Protein AF-A0A919U5U4-F1 (afdb_monomer_lite)

Sequence (297 aa):
MERVLGPGEVERGLAELRPRDTGFWTVDVAEPGAAWAVVQELPLERLVLAGVAAGPGLLDLVRAALGYDPGAQEFLTYLRGGFPPAGDVPPVPERLIDAGRGLALGAPGEPVAHGLFPSTVTKLSRLALARQRLYPPDTVLEAARRAYRGPYDAHEALACALVHPDVDTDALVWQHTRRGRGWRSRRKTNRVLAWARRHGYLAEPLVCGCRHERLEAPGARWEAARLAANWTRILPLLDEVAVDPARWLAVYRCSRCERLWARDTVSSGHADLTYGYPIATDDPAGWLAAARPNNLR

Radius of gyration: 22.65 Å; chains: 1; bounding box: 56×36×60 Å

Secondary structure (DSSP, 8-state):
-EEEEPGGGHHHHHHT--TTGGGT-EEEES-HHHHHHHHHHS-HHHHHHHHHHB-HHHHHHHHHHTTT-HHHHHHHHHHTS-SS-SS--PPPPGGGHHHHHHHH-SSTT--BTTBSS--HHHHHHHHHHHHTT-S-HHHHHHHHHHTTTSSS--HHHHHHHHH-TT---HHHHHHHHHH-SHHHHHHHHHHHHHHHHHTTSSPPPSS-TT-GGG----SSHHHHHHHHHHHHHHGGGEEEEEEETTTTEEEEEETTT--EEEEEEEE-SS-EEEEEEEE--S-HHHHHHH-------

Foldseek 3Di:
DEAEAELVCLLVVLVPQALQCLVPYQYEYPDLVSNLVSLLPDDLLSLLSNCLSYDPSSVVSSCVSVVVDPLSVVQSVQLNAAPVGPADQGARPPVCLVSLVVLLQDAQQDAHPVDRDRHSSNLSSNQNCLLVCVDPLVSLQVSLVCQQVDPHRRLSSLLSLLNRPPHDCPVSLVVCCPPQDDDVRLLSNLVSVLRSVVHVSDDADPDDPLPQVPWADDLAPVSLQVQLVCCSVNVSQWAWDADDVVQRKTWTARSHPRFIKIWAWDDPVVDIRIGIHTDDDPDRPVCRVPDHHDPHD

Organism: NCBI:txid685454

pLDDT: mean 91.64, std 7.72, range [57.72, 98.69]

Structure (mmCIF, N/CA/C/O backbone):
data_AF-A0A919U5U4-F1
#
_entry.id   AF-A0A919U5U4-F1
#
loop_
_atom_site.group_PDB
_atom_site.id
_atom_site.type_symbol
_atom_site.label_atom_id
_atom_site.label_alt_id
_atom_site.label_comp_id
_atom_site.label_asym_id
_atom_site.label_entity_id
_atom_site.label_seq_id
_atom_site.pdbx_PDB_ins_code
_atom_site.Cartn_x
_atom_site.Cartn_y
_atom_site.Cartn_z
_atom_site.occupancy
_atom_site.B_iso_or_equiv
_atom_site.auth_seq_id
_atom_site.auth_comp_id
_atom_site.auth_asym_id
_atom_site.auth_atom_id
_atom_site.pdbx_PDB_model_num
ATOM 1 N N . MET A 1 1 ? 5.095 11.449 13.718 1.00 92.19 1 MET A N 1
ATOM 2 C CA . MET A 1 1 ? 5.049 12.191 14.994 1.00 92.19 1 MET A CA 1
ATOM 3 C C . MET A 1 1 ? 4.433 11.278 16.027 1.00 92.19 1 MET A C 1
ATOM 5 O O . MET A 1 1 ? 3.486 10.579 15.695 1.00 92.19 1 MET A O 1
ATOM 9 N N . GLU A 1 2 ? 4.983 11.239 17.230 1.00 94.56 2 GLU A N 1
ATOM 10 C CA . GLU A 1 2 ? 4.441 10.411 18.305 1.00 94.56 2 GLU A CA 1
ATOM 11 C C . GLU A 1 2 ? 3.449 11.224 19.140 1.00 94.56 2 GLU A C 1
ATOM 13 O O . GLU A 1 2 ? 3.688 12.401 19.420 1.00 94.56 2 GLU A O 1
ATOM 18 N N . ARG A 1 3 ? 2.317 10.615 19.490 1.00 96.44 3 ARG A N 1
ATOM 19 C CA . ARG A 1 3 ? 1.294 11.187 20.365 1.00 96.44 3 ARG A CA 1
ATOM 20 C C . ARG A 1 3 ? 0.961 10.163 21.440 1.00 96.44 3 ARG A C 1
ATOM 22 O O . ARG A 1 3 ? 0.413 9.114 21.124 1.00 96.44 3 ARG A O 1
ATOM 29 N N . VAL A 1 4 ? 1.246 10.489 22.694 1.00 97.31 4 VAL A N 1
ATOM 30 C CA . VAL A 1 4 ? 0.877 9.656 23.843 1.00 97.31 4 VAL A CA 1
ATOM 31 C C . VAL A 1 4 ? -0.390 10.236 24.466 1.00 97.31 4 VAL A C 1
ATOM 33 O O . VAL A 1 4 ? -0.404 11.410 24.828 1.00 97.31 4 VAL A O 1
ATOM 36 N N . LEU A 1 5 ? -1.463 9.448 24.533 1.00 97.19 5 LEU A N 1
ATOM 37 C CA . LEU A 1 5 ? -2.749 9.850 25.108 1.00 97.19 5 LEU A CA 1
ATOM 38 C C . LEU A 1 5 ? -2.763 9.585 26.617 1.00 97.19 5 LEU A C 1
ATOM 40 O O . LEU A 1 5 ? -2.464 8.469 27.056 1.00 97.19 5 LEU A O 1
ATOM 44 N N . GLY A 1 6 ? -3.142 10.593 27.404 1.00 96.25 6 GLY A N 1
ATOM 45 C CA . GLY A 1 6 ? -3.432 10.412 28.828 1.00 96.25 6 GLY A CA 1
ATOM 46 C C . GLY A 1 6 ? -4.788 9.722 29.069 1.00 96.25 6 GLY A C 1
ATOM 47 O O . GLY A 1 6 ? -5.615 9.681 28.155 1.00 96.25 6 GLY A O 1
ATOM 48 N N . PRO A 1 7 ? -5.075 9.232 30.293 1.00 92.19 7 PRO A N 1
ATOM 49 C CA . PRO A 1 7 ? -6.309 8.496 30.610 1.00 92.19 7 PRO A CA 1
ATOM 50 C C . PRO A 1 7 ? -7.608 9.205 30.193 1.00 92.19 7 PRO A C 1
ATOM 52 O O . PRO A 1 7 ? -8.491 8.586 29.608 1.00 92.19 7 PRO A O 1
ATOM 55 N N . GLY A 1 8 ? -7.704 10.521 30.412 1.00 91.81 8 GLY A N 1
ATOM 56 C CA . GLY A 1 8 ? -8.874 11.327 30.029 1.00 91.81 8 GLY A CA 1
ATOM 57 C C . GLY A 1 8 ? -8.958 11.687 28.539 1.00 91.81 8 GLY A C 1
ATOM 58 O O . GLY A 1 8 ? -9.894 12.363 28.119 1.00 91.81 8 GLY A O 1
ATOM 59 N N . GLU A 1 9 ? -7.975 11.285 27.733 1.00 96.75 9 GLU A N 1
ATOM 60 C CA . GLU A 1 9 ? -7.894 11.613 26.307 1.00 96.75 9 GLU A CA 1
ATOM 61 C C . GLU A 1 9 ? -8.090 10.403 25.397 1.00 96.75 9 GLU A C 1
ATOM 63 O O . GLU A 1 9 ? -8.309 10.601 24.202 1.00 96.75 9 GLU A O 1
ATOM 68 N N . VAL A 1 10 ? -8.009 9.177 25.932 1.00 96.31 10 VAL A N 1
ATOM 69 C CA . VAL A 1 10 ? -8.040 7.936 25.142 1.00 96.31 10 VAL A CA 1
ATOM 70 C C . VAL A 1 10 ? -9.313 7.853 24.304 1.00 96.31 10 VAL A C 1
ATOM 72 O O . VAL A 1 10 ? -9.230 7.723 23.086 1.00 96.31 10 VAL A O 1
ATOM 75 N N . GLU A 1 11 ? -10.484 7.998 24.924 1.00 95.88 11 GLU A N 1
ATOM 76 C CA . GLU A 1 11 ? -11.780 7.883 24.242 1.00 95.88 11 GLU A CA 1
ATOM 77 C C . GLU A 1 11 ? -11.906 8.864 23.075 1.00 95.88 11 GLU A C 1
ATOM 79 O O . GLU A 1 11 ? -12.054 8.458 21.921 1.00 95.88 11 GLU A O 1
ATOM 84 N N . ARG A 1 12 ? -11.750 10.162 23.355 1.00 96.62 12 ARG A N 1
ATOM 85 C CA . ARG A 1 12 ? -11.815 11.207 22.329 1.00 96.62 12 ARG A CA 1
ATOM 86 C C . ARG A 1 12 ? -10.730 11.020 21.265 1.00 96.62 12 ARG A C 1
ATOM 88 O O . ARG A 1 12 ? -11.009 11.130 20.075 1.00 96.62 12 ARG A O 1
ATOM 95 N N . GLY A 1 13 ? -9.499 10.727 21.678 1.00 96.38 13 GLY A N 1
ATOM 96 C CA . GLY A 1 13 ? -8.354 10.579 20.783 1.00 96.38 13 GLY A CA 1
ATOM 97 C C . GLY A 1 13 ? -8.513 9.428 19.791 1.00 96.38 13 GLY A C 1
ATOM 98 O O . GLY A 1 13 ? -8.180 9.592 18.617 1.00 96.38 13 GLY A O 1
ATOM 99 N N . LEU A 1 14 ? -9.055 8.290 20.236 1.00 96.19 14 LEU A N 1
ATOM 100 C CA . LEU A 1 14 ? -9.320 7.135 19.377 1.00 96.19 14 LEU A CA 1
ATOM 101 C C . LEU A 1 14 ? -10.581 7.331 18.519 1.00 96.19 14 LEU A C 1
ATOM 103 O O . LEU A 1 14 ? -10.579 6.956 17.344 1.00 96.19 14 LEU A O 1
ATOM 107 N N . ALA A 1 15 ? -11.629 7.971 19.049 1.00 94.88 15 ALA A N 1
ATOM 108 C CA . ALA A 1 15 ? -12.855 8.262 18.302 1.00 94.88 15 ALA A CA 1
ATOM 109 C C . ALA A 1 15 ? -12.627 9.248 17.138 1.00 94.88 15 ALA A C 1
ATOM 111 O O . ALA A 1 15 ? -13.203 9.093 16.057 1.00 94.88 15 ALA A O 1
ATOM 112 N N . GLU A 1 16 ? -11.761 10.245 17.333 1.00 95.00 16 GLU A N 1
ATOM 113 C CA . GLU A 1 16 ? -11.448 11.275 16.334 1.00 95.00 16 GLU A CA 1
ATOM 114 C C . GLU A 1 16 ? -10.419 10.834 15.282 1.00 95.00 16 GLU A C 1
ATOM 116 O O . GLU A 1 16 ? -10.214 11.542 14.289 1.00 95.00 16 GLU A O 1
ATOM 121 N N . LEU A 1 17 ? -9.771 9.680 15.471 1.00 95.19 17 LEU A N 1
ATOM 122 C CA . LEU A 1 17 ? -8.747 9.179 14.560 1.00 95.19 17 LEU A CA 1
ATOM 123 C C . LEU A 1 17 ? -9.334 8.970 13.159 1.00 95.19 17 LEU A C 1
ATOM 125 O O . LEU A 1 17 ? -10.390 8.362 13.002 1.00 95.19 17 LEU A O 1
ATOM 129 N N . ARG A 1 18 ? -8.664 9.449 12.109 1.00 94.75 18 ARG A N 1
ATOM 130 C CA . ARG A 1 18 ? -9.095 9.252 10.712 1.00 94.75 18 ARG A CA 1
ATOM 131 C C . ARG A 1 18 ? -8.079 8.427 9.929 1.00 94.75 18 ARG A C 1
ATOM 133 O O . ARG A 1 18 ? -6.889 8.484 10.229 1.00 94.75 18 ARG A O 1
ATOM 140 N N . PRO A 1 19 ? -8.491 7.769 8.828 1.0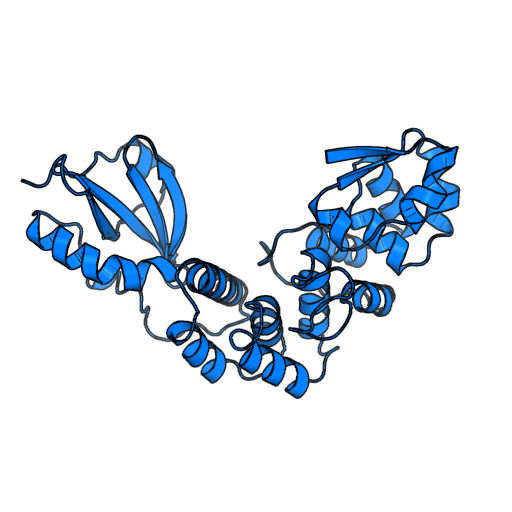0 94.88 19 PRO A N 1
ATOM 141 C CA . PRO A 1 19 ? -7.576 7.054 7.935 1.00 94.88 19 PRO A CA 1
ATOM 142 C C . PRO A 1 19 ? -6.371 7.866 7.452 1.00 94.88 19 PRO A C 1
ATOM 144 O O . PRO A 1 19 ? -5.325 7.297 7.163 1.00 94.88 19 PRO A O 1
ATOM 147 N N . ARG A 1 20 ? -6.486 9.194 7.335 1.00 92.94 20 ARG A N 1
ATOM 148 C CA . ARG A 1 20 ? -5.352 10.052 6.957 1.00 92.94 20 ARG A CA 1
ATOM 149 C C . ARG A 1 20 ? -4.312 10.198 8.061 1.00 92.94 20 ARG A C 1
ATOM 151 O O . ARG A 1 20 ? -3.146 10.399 7.751 1.00 92.94 20 ARG A O 1
ATOM 158 N N . ASP A 1 21 ? -4.730 10.107 9.319 1.00 92.69 21 ASP A N 1
ATOM 159 C CA . ASP A 1 21 ? -3.888 10.402 10.474 1.00 92.69 21 ASP A CA 1
ATOM 160 C C . ASP A 1 21 ? -2.833 9.296 10.679 1.00 92.69 21 ASP A C 1
ATOM 162 O O . ASP A 1 21 ? -1.724 9.587 11.120 1.00 92.69 21 ASP A O 1
ATOM 166 N N . THR A 1 22 ? -3.108 8.065 10.228 1.00 91.19 22 THR A N 1
ATOM 167 C CA . THR A 1 22 ? -2.182 6.917 10.314 1.00 91.19 22 THR A CA 1
ATOM 168 C C . THR A 1 22 ? -0.896 7.080 9.500 1.00 91.19 22 THR A C 1
ATOM 170 O O . THR A 1 22 ? 0.084 6.387 9.745 1.00 91.19 22 THR A O 1
ATOM 173 N N . GLY A 1 23 ? -0.875 7.995 8.525 1.00 88.31 23 GLY A N 1
ATOM 174 C CA . GLY A 1 23 ? 0.330 8.316 7.756 1.00 88.31 23 GLY A CA 1
ATOM 175 C C . GLY A 1 23 ? 1.253 9.335 8.432 1.00 88.31 23 GLY A C 1
ATOM 176 O O . GLY A 1 23 ? 2.362 9.554 7.949 1.00 88.31 23 GLY A O 1
ATOM 177 N N . PHE A 1 24 ? 0.800 9.979 9.511 1.00 90.00 24 PHE A N 1
ATOM 178 C CA . PHE A 1 24 ? 1.509 11.089 10.161 1.00 90.00 24 PHE A CA 1
ATOM 179 C C . PHE A 1 24 ? 1.781 10.833 11.642 1.00 90.00 24 PHE A C 1
ATOM 181 O O . PHE A 1 24 ? 2.795 11.306 12.171 1.00 90.00 24 PHE A O 1
ATOM 188 N N . TRP A 1 25 ? 0.893 10.092 12.302 1.00 93.00 25 TRP A N 1
ATOM 189 C CA . TRP A 1 25 ? 0.896 9.898 13.742 1.00 93.00 25 TRP A CA 1
ATOM 190 C C . TRP A 1 25 ? 1.089 8.434 14.109 1.00 93.00 25 TRP A C 1
ATOM 192 O O . TRP A 1 25 ? 0.405 7.560 13.581 1.00 93.00 25 TRP A O 1
ATOM 202 N N . THR A 1 26 ? 1.978 8.213 15.070 1.00 96.88 26 THR A N 1
ATOM 203 C CA . THR A 1 26 ? 1.981 7.015 15.905 1.00 96.88 26 THR A CA 1
ATOM 204 C C . THR A 1 26 ? 1.315 7.398 17.220 1.00 96.88 26 THR A C 1
ATOM 206 O O . THR A 1 26 ? 1.732 8.373 17.846 1.00 96.88 26 THR A O 1
ATOM 209 N N . VAL A 1 27 ? 0.264 6.684 17.610 1.00 97.62 27 VAL A N 1
ATOM 210 C CA . VAL A 1 27 ? -0.525 6.957 18.816 1.00 97.62 27 VAL A CA 1
ATOM 211 C C . VAL A 1 27 ? -0.261 5.871 19.842 1.00 97.62 27 VAL A C 1
ATOM 213 O O . VAL A 1 27 ? -0.480 4.701 19.550 1.00 97.62 27 VAL A O 1
ATOM 216 N N . ASP A 1 28 ? 0.171 6.243 21.038 1.00 98.06 28 ASP A N 1
ATOM 217 C CA . ASP A 1 28 ? 0.289 5.319 22.167 1.00 98.06 28 ASP A CA 1
ATOM 218 C C . ASP A 1 28 ? -0.502 5.829 23.380 1.00 98.06 28 ASP A C 1
ATOM 220 O O . ASP A 1 28 ? -1.079 6.919 23.344 1.00 98.06 28 ASP A O 1
ATOM 224 N N . VAL A 1 29 ? -0.564 5.037 24.446 1.00 97.75 29 VAL A N 1
ATOM 225 C CA . VAL A 1 29 ? -1.288 5.354 25.683 1.00 97.75 29 VAL A CA 1
ATOM 226 C C . VAL A 1 29 ? -0.331 5.375 26.868 1.00 97.75 29 VAL A C 1
ATOM 228 O O . VAL A 1 29 ? 0.518 4.498 27.006 1.00 97.75 29 VAL A O 1
ATOM 231 N N . ALA A 1 30 ? -0.471 6.373 27.741 1.00 96.81 30 ALA A N 1
ATOM 232 C CA . ALA A 1 30 ? 0.370 6.485 28.934 1.00 96.81 30 ALA A CA 1
ATOM 233 C C . ALA A 1 30 ? 0.074 5.373 29.958 1.00 96.81 30 ALA A C 1
ATOM 235 O O . ALA A 1 30 ? 0.978 4.891 30.636 1.00 96.81 30 ALA A O 1
ATOM 236 N N . GLU A 1 31 ? -1.193 4.955 30.052 1.00 96.12 31 GLU A N 1
ATOM 237 C CA . GLU A 1 31 ? -1.676 3.982 31.035 1.00 96.12 31 GLU A CA 1
ATOM 238 C C . GLU A 1 31 ? -2.521 2.894 30.349 1.00 96.12 31 GLU A C 1
ATOM 240 O O . GLU A 1 31 ? -3.733 3.064 30.172 1.00 96.12 31 GLU A O 1
ATOM 245 N N . PRO A 1 32 ? -1.914 1.754 29.965 1.00 95.81 32 PRO A N 1
ATOM 246 C CA . PRO A 1 32 ? -2.618 0.703 29.234 1.00 95.81 32 PRO A CA 1
ATOM 247 C C . PRO A 1 32 ? -3.847 0.146 29.967 1.00 95.81 32 PRO A C 1
ATOM 249 O O . PRO A 1 32 ? -4.866 -0.131 29.340 1.00 95.81 32 PRO A O 1
ATOM 252 N N . GLY A 1 33 ? -3.781 0.040 31.300 1.00 94.25 33 GLY A N 1
ATOM 253 C CA . GLY A 1 33 ? -4.895 -0.450 32.117 1.00 94.25 33 GLY A CA 1
ATOM 254 C C . GLY A 1 33 ? -6.137 0.445 32.048 1.00 94.25 33 GLY A C 1
ATOM 255 O O . GLY A 1 33 ? -7.246 -0.065 31.926 1.00 94.25 33 GLY A O 1
ATOM 256 N N . ALA A 1 34 ? -5.957 1.770 32.057 1.00 92.31 34 ALA A N 1
ATOM 257 C CA . ALA A 1 34 ? -7.061 2.720 31.915 1.00 92.31 34 ALA A CA 1
ATOM 258 C C . ALA A 1 34 ? -7.618 2.737 30.481 1.00 92.31 34 ALA A C 1
ATOM 260 O O . ALA A 1 34 ? -8.824 2.855 30.275 1.00 92.31 34 ALA A O 1
ATOM 261 N N . ALA A 1 35 ? -6.745 2.578 29.482 1.00 96.88 35 ALA A N 1
ATOM 262 C CA . ALA A 1 35 ? -7.135 2.553 28.076 1.00 96.88 35 ALA A CA 1
ATOM 263 C C . ALA A 1 35 ? -7.912 1.286 27.678 1.00 96.88 35 ALA A C 1
ATOM 265 O O . ALA A 1 35 ? -8.721 1.342 26.752 1.00 96.88 35 ALA A O 1
ATOM 266 N N . TRP A 1 36 ? -7.690 0.158 28.363 1.00 97.75 36 TRP A N 1
ATOM 267 C CA . TRP A 1 36 ? -8.298 -1.131 28.023 1.00 97.75 36 TRP A CA 1
ATOM 268 C C . TRP A 1 36 ? -9.826 -1.072 27.930 1.00 97.75 36 TRP A C 1
ATOM 270 O O . TRP A 1 36 ? -10.382 -1.500 26.921 1.00 97.75 36 TRP A O 1
ATOM 280 N N . ALA A 1 37 ? -10.495 -0.472 28.921 1.00 95.81 37 ALA A N 1
ATOM 281 C CA . ALA A 1 37 ? -11.955 -0.357 28.934 1.00 95.81 37 ALA A CA 1
ATOM 282 C C . ALA A 1 37 ? -12.490 0.394 27.702 1.00 95.81 37 ALA A C 1
ATOM 284 O O . ALA A 1 37 ? -13.470 -0.021 27.098 1.00 95.81 37 ALA A O 1
ATOM 285 N N . VAL A 1 38 ? -11.804 1.461 27.280 1.00 97.00 38 VAL A N 1
ATOM 286 C CA . VAL A 1 38 ? -12.170 2.212 26.072 1.00 97.00 38 VAL A CA 1
ATOM 287 C C . VAL A 1 38 ? -11.959 1.362 24.822 1.00 97.00 38 VAL A C 1
ATOM 289 O O . VAL A 1 38 ? -12.825 1.319 23.956 1.00 97.00 38 VAL A O 1
ATOM 292 N N . VAL A 1 39 ? -10.815 0.678 24.722 1.00 97.56 39 VAL A N 1
ATOM 293 C CA . VAL A 1 39 ? -10.462 -0.144 23.554 1.00 97.56 39 VAL A CA 1
ATOM 294 C C . VAL A 1 39 ? -11.463 -1.283 23.341 1.00 97.56 39 VAL A C 1
ATOM 296 O O . VAL A 1 39 ? -11.796 -1.570 22.193 1.00 97.56 39 VAL A O 1
ATOM 299 N N . GLN A 1 40 ? -11.968 -1.903 24.413 1.00 97.12 40 GLN A N 1
ATOM 300 C CA . GLN A 1 40 ? -12.960 -2.982 24.325 1.00 97.12 40 GLN A CA 1
ATOM 301 C C . GLN A 1 40 ? -14.308 -2.528 23.750 1.00 97.12 40 GLN A C 1
ATOM 303 O O . GLN A 1 40 ? -14.966 -3.307 23.066 1.00 97.12 40 GLN A O 1
ATOM 308 N N . GLU A 1 41 ? -14.689 -1.276 23.992 1.00 96.56 41 GLU A N 1
ATOM 309 C CA . GLU A 1 41 ? -15.972 -0.711 23.557 1.00 96.56 41 GLU A CA 1
ATOM 310 C C . GLU A 1 41 ? -15.891 -0.032 22.178 1.00 96.56 41 GLU A C 1
ATOM 312 O O . GLU A 1 41 ? -16.897 0.444 21.642 1.00 96.56 41 GLU A O 1
ATOM 317 N N . LEU A 1 42 ? -14.702 0.037 21.566 1.00 96.94 42 LEU A N 1
ATOM 318 C CA . LEU A 1 42 ? -14.555 0.655 20.254 1.00 96.94 42 LEU A CA 1
ATOM 319 C C . LEU A 1 42 ? -15.291 -0.149 19.172 1.00 96.94 42 LEU A C 1
ATOM 321 O O . LEU A 1 42 ? -15.098 -1.362 19.054 1.00 96.94 42 LEU A O 1
ATOM 325 N N . PRO A 1 43 ? -16.024 0.529 18.267 1.00 97.00 43 PRO A N 1
ATOM 326 C CA . PRO A 1 43 ? -16.490 -0.099 17.041 1.00 97.00 43 PRO A CA 1
ATOM 327 C C . PRO A 1 43 ? -15.318 -0.717 16.278 1.00 97.00 43 PRO A C 1
ATOM 329 O O . PRO A 1 43 ? -14.237 -0.130 16.199 1.00 97.00 43 PRO A O 1
ATOM 332 N N . LEU A 1 44 ? -15.542 -1.869 15.652 1.00 96.88 44 LEU A N 1
ATOM 333 C CA . LEU A 1 44 ? -14.477 -2.668 15.043 1.00 96.88 44 LEU A CA 1
ATOM 334 C C . LEU A 1 44 ? -13.644 -1.900 14.002 1.00 96.88 44 LEU A C 1
ATOM 336 O O . LEU A 1 44 ? -12.428 -2.050 13.949 1.00 96.88 44 LEU A O 1
ATOM 340 N N . GLU A 1 45 ? -14.271 -1.017 13.221 1.00 96.88 45 GLU A N 1
ATOM 341 C CA . GLU A 1 45 ? -13.568 -0.106 12.305 1.00 96.88 45 GLU A CA 1
ATOM 342 C C . GLU A 1 45 ? -12.571 0.804 13.039 1.00 96.88 45 GLU A C 1
ATOM 344 O O . GLU A 1 45 ? -11.426 0.961 12.607 1.00 96.88 45 GLU A O 1
ATOM 349 N N . ARG A 1 46 ? -12.988 1.380 14.173 1.00 97.38 46 ARG A N 1
ATOM 350 C CA . ARG A 1 46 ? -12.147 2.243 15.012 1.00 97.38 46 ARG A CA 1
ATOM 351 C C . ARG A 1 46 ? -11.043 1.452 15.687 1.00 97.38 46 ARG A C 1
ATOM 353 O O . ARG A 1 46 ? -9.919 1.938 15.742 1.00 97.38 46 ARG A O 1
ATOM 360 N N . LEU A 1 47 ? -11.339 0.231 16.123 1.00 98.00 47 LEU A N 1
ATOM 361 C CA . LEU A 1 47 ? -10.353 -0.671 16.701 1.00 98.00 47 LEU A CA 1
ATOM 362 C C . LEU A 1 47 ? -9.248 -1.019 15.690 1.00 98.00 47 LEU A C 1
ATOM 364 O O . LEU A 1 47 ? -8.062 -0.908 16.005 1.00 98.00 47 LEU A O 1
ATOM 368 N N . VAL A 1 48 ? -9.618 -1.356 14.448 1.00 98.25 48 VAL A N 1
ATOM 369 C CA . VAL A 1 48 ? -8.648 -1.608 13.369 1.00 98.25 48 VAL A CA 1
ATOM 370 C C . VAL A 1 48 ? -7.838 -0.347 13.070 1.00 98.25 48 VAL A C 1
ATOM 372 O O . VAL A 1 48 ? -6.611 -0.408 13.011 1.00 98.25 48 VAL A O 1
ATOM 375 N N . LEU A 1 49 ? -8.493 0.809 12.930 1.00 97.94 49 LEU A N 1
ATOM 376 C CA . LEU A 1 49 ? -7.815 2.076 12.657 1.00 97.94 49 LEU A CA 1
ATOM 377 C C . LEU A 1 49 ? -6.814 2.459 13.759 1.00 97.94 49 LEU A C 1
ATOM 379 O O . LEU A 1 49 ? -5.694 2.872 13.449 1.00 97.94 49 LEU A O 1
ATOM 383 N N . ALA A 1 50 ? -7.198 2.282 15.026 1.00 98.06 50 ALA A N 1
ATOM 384 C CA . ALA A 1 50 ? -6.323 2.467 16.177 1.00 98.06 50 ALA A CA 1
ATOM 385 C C . ALA A 1 50 ? -5.109 1.536 16.087 1.00 98.06 50 ALA A C 1
ATOM 387 O O . ALA A 1 50 ? -3.980 2.005 16.199 1.00 98.06 50 ALA A O 1
ATOM 388 N N . GLY A 1 51 ? -5.315 0.254 15.769 1.00 98.06 51 GLY A N 1
ATOM 389 C CA . GLY A 1 51 ? -4.234 -0.713 15.559 1.00 98.06 51 GLY A CA 1
ATOM 390 C C . GLY A 1 51 ? -3.246 -0.315 14.459 1.00 98.06 51 GLY A C 1
ATOM 391 O O . GLY A 1 51 ? -2.043 -0.563 14.590 1.00 98.06 51 GLY A O 1
ATOM 392 N N . VAL A 1 52 ? -3.719 0.345 13.396 1.00 97.88 52 VAL A N 1
ATOM 393 C CA . VAL A 1 52 ? -2.851 0.861 12.323 1.00 97.88 52 VAL A CA 1
ATOM 394 C C . VAL A 1 52 ? -1.996 2.039 12.802 1.00 97.88 52 VAL A C 1
ATOM 396 O O . VAL A 1 52 ? -0.819 2.110 12.462 1.00 97.88 52 VAL A O 1
ATOM 399 N N . ALA A 1 53 ? -2.551 2.944 13.610 1.00 97.69 53 ALA A N 1
ATOM 400 C CA . ALA A 1 53 ? -1.804 4.075 14.170 1.00 97.69 53 ALA A CA 1
ATOM 401 C C . ALA A 1 53 ? -0.972 3.714 15.415 1.00 97.69 53 ALA A C 1
ATOM 403 O O . ALA A 1 53 ? -0.185 4.536 15.873 1.00 97.69 53 ALA A O 1
ATOM 404 N N . ALA A 1 54 ? -1.157 2.528 15.995 1.00 97.75 54 ALA A N 1
ATOM 405 C CA . ALA A 1 54 ? -0.704 2.239 17.349 1.00 97.75 54 ALA A CA 1
ATOM 406 C C . ALA A 1 54 ? 0.826 2.192 17.524 1.00 97.75 54 ALA A C 1
ATOM 408 O O . ALA A 1 54 ? 1.535 1.502 16.779 1.00 97.75 54 ALA A O 1
ATOM 409 N N . GLY A 1 55 ? 1.313 2.846 18.579 1.00 97.38 55 GLY A N 1
ATOM 410 C CA . GLY A 1 55 ? 2.579 2.540 19.243 1.00 97.38 55 GLY A CA 1
ATOM 411 C C . GLY A 1 55 ? 2.520 1.196 19.985 1.00 97.38 55 GLY A C 1
ATOM 412 O O . GLY A 1 55 ? 1.486 0.521 19.943 1.00 97.38 55 GLY A O 1
ATOM 413 N N . PRO A 1 56 ? 3.622 0.754 20.613 1.00 96.94 56 PRO A N 1
ATOM 414 C CA . PRO A 1 56 ? 3.705 -0.567 21.236 1.00 96.94 56 PRO A CA 1
ATOM 415 C C . PRO A 1 56 ? 2.614 -0.860 22.276 1.00 96.94 56 PRO A C 1
ATOM 417 O O . PRO A 1 56 ? 2.031 -1.943 22.223 1.00 96.94 56 PRO A O 1
ATOM 420 N N . GLY A 1 57 ? 2.315 0.082 23.179 1.00 97.12 57 GLY A N 1
ATOM 421 C CA . GLY A 1 57 ? 1.354 -0.136 24.267 1.00 97.12 57 GLY A CA 1
ATOM 422 C C . GLY A 1 57 ? -0.076 -0.294 23.752 1.00 97.12 57 GLY A C 1
ATOM 423 O O . GLY A 1 57 ? -0.739 -1.295 24.017 1.00 97.12 57 GLY A O 1
ATOM 424 N N . LEU A 1 58 ? -0.531 0.656 22.934 1.00 98.19 58 LEU A N 1
ATOM 425 C CA . LEU A 1 58 ? -1.845 0.601 22.295 1.00 98.19 58 LEU A CA 1
ATOM 426 C C . LEU A 1 58 ? -1.984 -0.614 21.363 1.00 98.19 58 LEU A C 1
ATOM 428 O O . LEU A 1 58 ? -3.067 -1.187 21.264 1.00 98.19 58 LEU A O 1
ATOM 432 N N . LEU A 1 59 ? -0.910 -1.030 20.683 1.00 98.25 59 LEU A N 1
ATOM 433 C CA . LEU A 1 59 ? -0.966 -2.161 19.757 1.00 98.25 59 LEU A CA 1
ATOM 434 C C . LEU A 1 59 ? -1.253 -3.472 20.491 1.00 98.25 59 LEU A C 1
ATOM 436 O O . LEU A 1 59 ? -2.018 -4.287 19.975 1.00 98.25 59 LEU A O 1
ATOM 440 N N . ASP A 1 60 ? -0.662 -3.679 21.667 1.00 98.25 60 ASP A N 1
ATOM 441 C CA . ASP A 1 60 ? -0.939 -4.870 22.469 1.00 98.25 60 ASP A CA 1
ATOM 442 C C . ASP A 1 60 ? -2.399 -4.902 22.941 1.00 98.25 60 ASP A C 1
ATOM 444 O O . ASP A 1 60 ? -3.075 -5.913 22.756 1.00 98.25 60 ASP A O 1
ATOM 448 N N . LEU A 1 61 ? -2.941 -3.764 23.397 1.00 98.44 61 LEU A N 1
ATOM 449 C CA . LEU A 1 61 ? -4.364 -3.650 23.744 1.00 98.44 61 LEU A CA 1
ATOM 450 C C . LEU A 1 61 ? -5.269 -3.963 22.546 1.00 98.44 61 LEU A C 1
ATOM 452 O O . LEU A 1 61 ? -6.215 -4.735 22.661 1.00 98.44 61 LEU A O 1
ATOM 456 N N . VAL A 1 62 ? -4.981 -3.413 21.364 1.00 98.44 62 VAL A N 1
ATOM 457 C CA . VAL A 1 62 ? -5.783 -3.700 20.164 1.00 98.44 62 VAL A CA 1
ATOM 458 C C . VAL A 1 62 ? -5.712 -5.185 19.793 1.00 98.44 62 VAL A C 1
ATOM 460 O O . VAL A 1 62 ? -6.732 -5.785 19.453 1.00 98.44 62 VAL A O 1
ATOM 463 N N . ARG A 1 63 ? -4.531 -5.809 19.882 1.00 98.06 63 ARG A N 1
ATOM 464 C CA . ARG A 1 63 ? -4.366 -7.249 19.624 1.00 98.06 63 ARG A CA 1
ATOM 465 C C . ARG A 1 63 ? -5.149 -8.094 20.622 1.00 98.06 63 ARG A C 1
ATOM 467 O O . ARG A 1 63 ? -5.833 -9.023 20.194 1.00 98.06 63 ARG A O 1
ATOM 474 N N . ALA A 1 64 ? -5.105 -7.745 21.905 1.00 98.12 64 ALA A N 1
ATOM 475 C CA . ALA A 1 64 ? -5.882 -8.404 22.945 1.00 98.12 64 ALA A CA 1
ATOM 476 C C . ALA A 1 64 ? -7.394 -8.266 22.704 1.00 98.12 64 ALA A C 1
ATOM 478 O O . ALA A 1 64 ? -8.113 -9.260 22.775 1.00 98.12 64 ALA A O 1
ATOM 479 N N . ALA A 1 65 ? -7.878 -7.077 22.330 1.00 98.00 65 ALA A N 1
ATOM 480 C CA . ALA A 1 65 ? -9.292 -6.841 22.015 1.00 98.00 65 ALA A CA 1
ATOM 481 C C . ALA A 1 65 ? -9.759 -7.616 20.771 1.00 98.00 65 ALA A C 1
ATOM 483 O O . ALA A 1 65 ? -10.899 -8.068 20.693 1.00 98.00 65 ALA A O 1
ATOM 484 N N . LEU A 1 66 ? -8.858 -7.849 19.814 1.00 97.50 66 LEU A N 1
ATOM 485 C CA . LEU A 1 66 ? -9.102 -8.726 18.667 1.00 97.50 66 LEU A CA 1
ATOM 486 C C . LEU A 1 66 ? -8.925 -10.219 18.999 1.00 97.50 66 LEU A C 1
ATOM 488 O O . LEU A 1 66 ? -9.086 -11.055 18.107 1.00 97.50 66 LEU A O 1
ATOM 492 N N . GLY A 1 67 ? -8.624 -10.572 20.251 1.00 97.38 67 GLY A N 1
ATOM 493 C CA . GLY A 1 67 ? -8.448 -11.949 20.714 1.00 97.38 67 GLY A CA 1
ATOM 494 C C . GLY A 1 67 ? -7.169 -12.617 20.209 1.00 97.38 67 GLY A C 1
ATOM 495 O O . GLY A 1 67 ? -7.132 -13.836 20.092 1.00 97.38 67 GLY A O 1
ATOM 496 N N . TYR A 1 68 ? -6.150 -11.833 19.842 1.00 96.19 68 TYR A N 1
ATOM 497 C CA . TYR A 1 68 ? -4.891 -12.300 19.247 1.00 96.19 68 TYR A CA 1
ATOM 498 C C . TYR A 1 68 ? -5.046 -13.172 17.986 1.00 96.19 68 TYR A C 1
ATOM 500 O O . TYR A 1 68 ? -4.094 -13.832 17.577 1.00 96.19 68 TYR A O 1
ATOM 508 N N . ASP A 1 69 ? -6.200 -13.115 17.325 1.00 97.44 69 ASP A N 1
ATOM 509 C CA . ASP A 1 69 ? -6.493 -13.817 16.074 1.00 97.44 69 ASP A CA 1
ATOM 510 C C . ASP A 1 69 ? -5.407 -13.579 15.002 1.00 97.44 69 ASP A C 1
ATOM 512 O O . ASP A 1 69 ? -5.186 -12.425 14.608 1.00 97.44 69 ASP A O 1
ATOM 516 N N . PRO A 1 70 ? -4.735 -14.634 14.504 1.00 97.75 70 PRO A N 1
ATOM 517 C CA . PRO A 1 70 ? -3.636 -14.494 13.553 1.00 97.75 70 PRO A CA 1
ATOM 518 C C . PRO A 1 70 ? -4.023 -13.743 12.275 1.00 97.75 70 PRO A C 1
ATOM 520 O O . PRO A 1 70 ? -3.261 -12.890 11.823 1.00 97.75 70 PRO A O 1
ATOM 523 N N . GLY A 1 71 ? -5.222 -13.991 11.734 1.00 97.81 71 GLY A N 1
ATOM 524 C CA . GLY A 1 71 ? -5.695 -13.318 10.520 1.00 97.81 71 GLY A CA 1
ATOM 525 C C . GLY A 1 71 ? -5.886 -11.813 10.726 1.00 97.81 71 GLY A C 1
ATOM 526 O O . GLY A 1 71 ? -5.482 -11.005 9.889 1.00 97.81 71 GLY A O 1
ATOM 527 N N . ALA A 1 72 ? -6.439 -11.403 11.871 1.00 98.00 72 ALA A N 1
ATOM 528 C CA . ALA A 1 72 ? -6.536 -9.991 12.229 1.00 98.00 72 ALA A CA 1
ATOM 529 C C . ALA A 1 72 ? -5.158 -9.339 12.416 1.00 98.00 72 ALA A C 1
ATOM 531 O O . ALA A 1 72 ? -4.958 -8.199 11.992 1.00 98.00 72 ALA A O 1
ATOM 532 N N . GLN A 1 73 ? -4.197 -10.047 13.018 1.00 97.94 73 GLN A N 1
ATOM 533 C CA . GLN A 1 73 ? -2.834 -9.537 13.187 1.00 97.94 73 GLN A CA 1
ATOM 534 C C . GLN A 1 73 ? -2.106 -9.367 11.851 1.00 97.94 73 GLN A C 1
ATOM 536 O O . GLN A 1 73 ? -1.418 -8.360 11.651 1.00 97.94 73 GLN A O 1
ATOM 541 N N . GLU A 1 74 ? -2.267 -10.319 10.933 1.00 98.12 74 GLU A N 1
ATOM 542 C CA . GLU A 1 74 ? -1.719 -10.242 9.581 1.00 98.12 74 GLU A CA 1
ATOM 543 C C . GLU A 1 74 ? -2.326 -9.058 8.819 1.00 98.12 74 GLU A C 1
ATOM 545 O O . GLU A 1 74 ? -1.592 -8.224 8.285 1.00 98.12 74 GLU A O 1
ATOM 550 N N . PHE A 1 75 ? -3.655 -8.906 8.860 1.00 98.38 75 PHE A N 1
ATOM 551 C CA . PHE A 1 75 ? -4.342 -7.789 8.217 1.00 98.38 75 PHE A CA 1
ATOM 552 C C . PHE A 1 75 ? -3.925 -6.428 8.801 1.00 98.38 75 PHE A C 1
ATOM 554 O O . PHE A 1 75 ? -3.631 -5.499 8.047 1.00 98.38 75 PHE A O 1
ATOM 561 N N . LEU A 1 76 ? -3.807 -6.301 10.128 1.00 98.06 76 LEU A N 1
ATOM 562 C CA . LEU A 1 76 ? -3.292 -5.086 10.772 1.00 98.06 76 LEU A CA 1
ATOM 563 C C . LEU A 1 76 ? -1.854 -4.774 10.354 1.00 98.06 76 LEU A C 1
ATOM 565 O O . LEU A 1 76 ? -1.530 -3.627 10.048 1.00 98.06 76 LEU A O 1
ATOM 569 N N . THR A 1 77 ? -0.991 -5.789 10.326 1.00 97.94 77 THR A N 1
ATOM 570 C CA . THR A 1 77 ? 0.411 -5.638 9.916 1.00 97.94 77 THR A CA 1
ATOM 571 C C . THR A 1 77 ? 0.498 -5.162 8.470 1.00 97.94 77 THR A C 1
ATOM 573 O O . THR A 1 77 ? 1.244 -4.230 8.167 1.00 97.94 77 THR A O 1
ATOM 576 N N . TYR A 1 78 ? -0.325 -5.736 7.593 1.00 98.44 78 TYR A N 1
ATOM 577 C CA . TYR A 1 78 ? -0.467 -5.303 6.212 1.00 98.44 78 TYR A CA 1
ATOM 578 C C . TYR A 1 78 ? -0.909 -3.837 6.110 1.00 98.44 78 TYR A C 1
ATOM 580 O O . TYR A 1 78 ? -0.240 -3.054 5.437 1.00 98.44 78 TYR A O 1
ATOM 588 N N . LEU A 1 79 ? -1.968 -3.429 6.819 1.00 98.12 79 LEU A N 1
ATOM 589 C CA . LEU A 1 79 ? -2.492 -2.056 6.780 1.00 98.12 79 LEU A CA 1
ATOM 590 C C . LEU A 1 79 ? -1.514 -0.995 7.319 1.00 98.12 79 LEU A C 1
ATOM 592 O O . LEU A 1 79 ? -1.595 0.165 6.910 1.00 98.12 79 LEU A O 1
ATOM 596 N N . ARG A 1 80 ? -0.588 -1.383 8.205 1.00 96.94 80 ARG A N 1
ATOM 597 C CA . ARG A 1 80 ? 0.518 -0.540 8.706 1.00 96.94 80 ARG A CA 1
ATOM 598 C C . ARG A 1 80 ? 1.656 -0.359 7.696 1.00 96.94 80 ARG A C 1
ATOM 600 O O . ARG A 1 80 ? 2.555 0.448 7.924 1.00 96.94 80 ARG A O 1
ATOM 607 N N . GLY A 1 81 ? 1.650 -1.129 6.610 1.00 96.12 81 GLY A N 1
ATOM 608 C CA . GLY A 1 81 ? 2.689 -1.123 5.590 1.00 96.12 81 GLY A CA 1
ATOM 609 C C . GLY A 1 81 ? 2.659 0.088 4.652 1.00 96.12 81 GLY A C 1
ATOM 610 O O . GLY A 1 81 ? 1.875 1.027 4.783 1.00 96.12 81 GLY A O 1
ATOM 611 N N . GLY A 1 82 ? 3.552 0.058 3.660 1.00 95.38 82 GLY A N 1
ATOM 612 C CA . GLY A 1 82 ? 3.610 1.044 2.579 1.00 95.38 82 GLY A CA 1
ATOM 613 C C . GLY A 1 82 ? 2.746 0.672 1.369 1.00 95.38 82 GLY A C 1
ATOM 614 O O . GLY A 1 82 ? 2.235 -0.438 1.268 1.00 95.38 82 GLY A O 1
ATOM 615 N N . PHE A 1 83 ? 2.625 1.598 0.412 1.00 95.25 83 PHE A N 1
ATOM 616 C CA . PHE A 1 83 ? 2.013 1.333 -0.896 1.00 95.25 83 PHE A CA 1
ATOM 617 C C . PHE A 1 83 ? 3.018 1.561 -2.051 1.00 95.25 83 PHE A C 1
ATOM 619 O O . PHE A 1 83 ? 3.569 2.667 -2.149 1.00 95.25 83 PHE A O 1
ATOM 626 N N . PRO A 1 84 ? 3.214 0.599 -2.983 1.00 95.69 84 PRO A N 1
ATOM 627 C CA . PRO A 1 84 ? 2.662 -0.766 -2.959 1.00 95.69 84 PRO A CA 1
ATOM 628 C C . PRO A 1 84 ? 3.156 -1.556 -1.730 1.00 95.69 84 PRO A C 1
ATOM 630 O O . PRO A 1 84 ? 4.192 -1.178 -1.172 1.00 95.69 84 PRO A O 1
ATOM 633 N N . PRO A 1 85 ? 2.419 -2.591 -1.282 1.00 96.44 85 PRO A N 1
ATOM 634 C CA . PRO A 1 85 ? 2.813 -3.365 -0.110 1.00 96.44 85 PRO A CA 1
ATOM 635 C C . PRO A 1 85 ? 4.121 -4.121 -0.364 1.00 96.44 85 PRO A C 1
ATOM 637 O O . PRO A 1 85 ? 4.510 -4.366 -1.504 1.00 96.44 85 PRO A O 1
ATOM 640 N N . ALA A 1 86 ? 4.850 -4.447 0.704 1.00 90.81 86 ALA A N 1
ATOM 641 C CA . ALA A 1 86 ? 6.110 -5.181 0.580 1.00 90.81 86 ALA A CA 1
ATOM 642 C C . ALA A 1 86 ? 5.875 -6.665 0.249 1.00 90.81 86 ALA A C 1
ATOM 644 O O . ALA A 1 86 ? 6.615 -7.242 -0.550 1.00 90.81 86 ALA A O 1
ATOM 645 N N . GLY A 1 87 ? 4.836 -7.248 0.853 1.00 93.69 87 GLY A N 1
ATOM 646 C CA . GLY A 1 87 ? 4.437 -8.644 0.708 1.00 93.69 87 GLY A CA 1
ATOM 647 C C . GLY A 1 87 ? 3.166 -8.838 -0.118 1.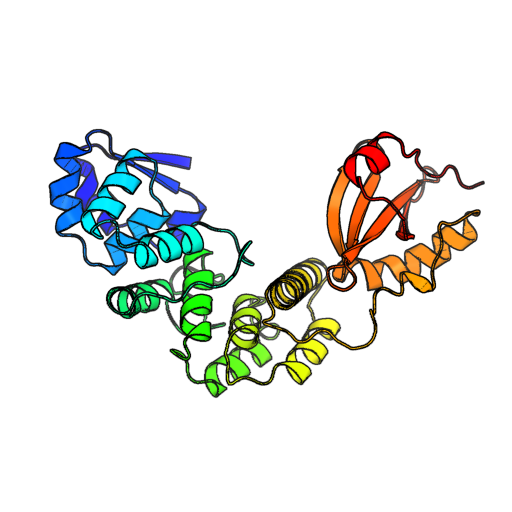00 93.69 87 GLY A C 1
ATOM 648 O O . GLY A 1 87 ? 2.688 -7.915 -0.793 1.00 93.69 87 GLY A O 1
ATOM 649 N N . ASP A 1 88 ? 2.635 -10.051 -0.001 1.00 96.44 88 ASP A N 1
ATOM 650 C CA . ASP A 1 88 ? 1.324 -10.446 -0.496 1.00 96.44 88 ASP A CA 1
ATOM 651 C C . ASP A 1 88 ? 0.183 -9.645 0.140 1.00 96.44 88 ASP A C 1
ATOM 653 O O . ASP A 1 88 ? 0.333 -8.990 1.176 1.00 96.44 88 ASP A O 1
ATOM 657 N N . VAL A 1 89 ? -0.978 -9.688 -0.512 1.00 98.19 89 VAL A N 1
ATOM 658 C CA . VAL A 1 89 ? -2.221 -9.143 0.031 1.00 98.19 89 VAL A CA 1
ATOM 659 C C . VAL A 1 89 ? -2.903 -10.236 0.856 1.00 98.19 89 VAL A C 1
ATOM 661 O O . VAL A 1 89 ? -3.394 -11.200 0.259 1.00 98.19 89 VAL A O 1
ATOM 664 N N . PRO A 1 90 ? -2.963 -10.112 2.194 1.00 97.81 90 PRO A N 1
ATOM 665 C CA . PRO A 1 90 ? -3.591 -11.129 3.021 1.00 97.81 90 PRO A CA 1
ATOM 666 C C . PRO A 1 90 ? -5.115 -11.119 2.831 1.00 97.81 90 PRO A C 1
ATOM 668 O O . PRO A 1 90 ? -5.692 -10.085 2.459 1.00 97.81 90 PRO A O 1
ATOM 671 N N . PRO A 1 91 ? -5.801 -12.242 3.103 1.00 96.69 91 PRO A N 1
ATOM 672 C CA . PRO A 1 91 ? -7.252 -12.237 3.211 1.00 96.69 91 PRO A CA 1
ATOM 673 C C . PRO A 1 91 ? -7.688 -11.327 4.371 1.00 96.69 91 PRO A C 1
ATOM 675 O O . PRO A 1 91 ? -7.072 -11.303 5.433 1.00 96.69 91 PRO A O 1
ATOM 678 N N . VAL A 1 92 ? -8.772 -10.578 4.179 1.00 98.12 92 VAL A N 1
ATOM 679 C CA . VAL A 1 92 ? -9.448 -9.851 5.263 1.00 98.12 92 VAL A CA 1
ATOM 680 C C . VAL A 1 92 ? -10.307 -10.861 6.023 1.00 98.12 92 VAL A C 1
ATOM 682 O O . VAL A 1 92 ? -11.208 -11.429 5.400 1.00 98.12 92 VAL A O 1
ATOM 685 N N . PRO A 1 93 ? -10.081 -11.077 7.333 1.00 98.12 93 PRO A N 1
ATOM 686 C CA . PRO A 1 93 ? -10.932 -11.947 8.139 1.00 98.12 93 PRO A CA 1
ATOM 687 C C . PRO A 1 93 ? -12.400 -11.537 8.033 1.00 98.12 93 PRO A C 1
ATOM 689 O O . PRO A 1 93 ? -12.695 -10.343 8.031 1.00 98.12 93 PRO A O 1
ATOM 692 N N . GLU A 1 94 ? -13.318 -12.504 8.003 1.00 97.88 94 GLU A N 1
ATOM 693 C CA . GLU A 1 94 ? -14.748 -12.258 7.758 1.00 97.88 94 GLU A CA 1
ATOM 694 C C . GLU A 1 94 ? -15.330 -11.186 8.690 1.00 97.88 94 GLU A C 1
ATOM 696 O O . GLU A 1 94 ? -15.917 -10.206 8.232 1.00 97.88 94 GLU A O 1
ATOM 701 N N . ARG A 1 95 ? -15.045 -11.292 9.994 1.00 97.69 95 ARG A N 1
ATOM 702 C CA . ARG A 1 95 ? -15.471 -10.302 10.994 1.00 97.69 95 ARG A CA 1
ATOM 703 C C . ARG A 1 95 ? -14.932 -8.889 10.742 1.00 97.69 95 ARG A C 1
ATOM 705 O O . ARG A 1 95 ? -15.526 -7.932 11.211 1.00 97.69 95 ARG A O 1
ATOM 712 N N . LEU A 1 96 ? -13.812 -8.739 10.030 1.00 98.38 96 LEU A N 1
ATOM 713 C CA . LEU A 1 96 ? -13.174 -7.451 9.733 1.00 98.38 96 LEU A CA 1
ATOM 714 C C . LEU A 1 96 ? -13.565 -6.880 8.363 1.00 98.38 96 LEU A C 1
ATOM 716 O O . LEU A 1 96 ? -13.089 -5.799 8.017 1.00 98.38 96 LEU A O 1
ATOM 720 N N . ILE A 1 97 ? -14.414 -7.553 7.579 1.00 98.44 97 ILE A N 1
ATOM 721 C CA . ILE A 1 97 ? -14.787 -7.086 6.234 1.00 98.44 97 ILE A CA 1
ATOM 722 C C . ILE A 1 97 ? -15.427 -5.695 6.283 1.00 98.44 97 ILE A C 1
ATOM 724 O O . ILE A 1 97 ? -15.017 -4.811 5.529 1.00 98.44 97 ILE A O 1
ATOM 728 N N . ASP A 1 98 ? -16.387 -5.470 7.181 1.00 98.19 98 ASP A N 1
ATOM 729 C CA . ASP A 1 98 ? -17.083 -4.181 7.262 1.00 98.19 98 ASP A CA 1
ATOM 730 C C . ASP A 1 98 ? -16.176 -3.065 7.789 1.00 98.19 98 ASP A C 1
ATOM 732 O O . ASP A 1 98 ? -16.204 -1.953 7.262 1.00 98.19 98 ASP A O 1
ATOM 736 N N . ALA A 1 99 ? -15.275 -3.381 8.724 1.00 97.94 99 ALA A N 1
ATOM 737 C CA . ALA A 1 99 ? -14.203 -2.470 9.122 1.00 97.94 99 ALA A CA 1
ATOM 738 C C . ALA A 1 99 ? -13.306 -2.110 7.923 1.00 97.94 99 ALA A C 1
ATOM 740 O O . ALA A 1 99 ? -13.021 -0.938 7.680 1.00 97.94 99 ALA A O 1
ATOM 741 N N . GLY A 1 100 ? -12.913 -3.100 7.115 1.00 97.75 100 GLY A N 1
ATOM 742 C CA . GLY A 1 100 ? -12.159 -2.886 5.880 1.00 97.75 100 GLY A CA 1
ATOM 743 C C . GLY A 1 100 ? -12.899 -1.994 4.876 1.00 97.75 100 GLY A C 1
ATOM 744 O O . GLY A 1 100 ? -12.282 -1.121 4.264 1.00 97.75 100 GLY A O 1
ATOM 745 N N . ARG A 1 101 ? -14.222 -2.161 4.729 1.00 97.62 101 ARG A N 1
ATOM 746 C CA . ARG A 1 101 ? -15.070 -1.305 3.878 1.00 97.62 101 ARG A CA 1
ATOM 747 C C . ARG A 1 101 ? -15.129 0.134 4.389 1.00 97.62 101 ARG A C 1
ATOM 749 O O . ARG A 1 101 ? -14.971 1.052 3.584 1.00 97.62 101 ARG A O 1
ATOM 756 N N . GLY A 1 102 ? -15.285 0.329 5.699 1.00 96.50 102 GLY A N 1
ATOM 757 C CA . GLY A 1 102 ? -15.243 1.651 6.330 1.00 96.50 102 GLY A CA 1
ATOM 758 C C . GLY A 1 102 ? -13.925 2.380 6.048 1.00 96.50 102 GLY A C 1
ATOM 759 O O . GLY A 1 102 ? -13.916 3.513 5.567 1.00 96.50 102 GLY A O 1
ATOM 760 N N . LEU A 1 103 ? -12.796 1.676 6.181 1.00 96.81 103 LEU A N 1
ATOM 761 C CA . LEU A 1 103 ? -11.462 2.220 5.897 1.00 96.81 103 LEU A CA 1
ATOM 762 C C . LEU A 1 103 ? -11.186 2.476 4.409 1.00 96.81 103 LEU A C 1
ATOM 764 O O . LEU A 1 103 ? -10.381 3.354 4.069 1.00 96.81 103 LEU A O 1
ATOM 768 N N . ALA A 1 104 ? -11.835 1.725 3.518 1.00 96.69 104 ALA A N 1
ATOM 769 C CA . ALA A 1 104 ? -11.689 1.866 2.074 1.00 96.69 104 ALA A CA 1
ATOM 770 C C . ALA A 1 104 ? -12.338 3.142 1.518 1.00 96.69 104 ALA A C 1
ATOM 772 O O . ALA A 1 104 ? -11.908 3.608 0.461 1.00 96.69 104 ALA A O 1
ATOM 773 N N . LEU A 1 105 ? -13.309 3.735 2.226 1.00 94.12 105 LEU A N 1
ATOM 774 C CA . LEU A 1 105 ? -13.930 5.020 1.875 1.00 94.12 105 LEU A CA 1
ATOM 775 C C . LEU A 1 105 ? -14.311 5.107 0.382 1.00 94.12 105 LEU A C 1
ATOM 777 O O . LEU A 1 105 ? -13.868 6.014 -0.327 1.00 94.12 105 LEU A O 1
ATOM 781 N N . GLY A 1 106 ? -15.067 4.123 -0.105 1.00 93.38 106 GLY A N 1
ATOM 782 C CA . GLY A 1 106 ? -15.504 4.028 -1.502 1.00 93.38 106 GLY A CA 1
ATOM 783 C C . GLY A 1 106 ? -14.689 3.056 -2.358 1.00 93.38 106 GLY A C 1
ATOM 784 O O . GLY A 1 106 ? -13.819 2.329 -1.872 1.00 93.38 106 GLY A O 1
ATOM 785 N N . ALA A 1 107 ? -15.000 3.038 -3.650 1.00 94.94 107 ALA A N 1
ATOM 786 C CA . ALA A 1 107 ? -14.426 2.116 -4.620 1.00 94.94 107 ALA A CA 1
ATOM 787 C C . ALA A 1 107 ? -12.992 2.513 -5.037 1.00 94.94 107 ALA A C 1
ATOM 789 O O . ALA A 1 107 ? -12.544 3.646 -4.814 1.00 94.94 107 ALA A O 1
ATOM 790 N N . PRO A 1 108 ? -12.229 1.599 -5.668 1.00 95.69 108 PRO A N 1
ATOM 791 C CA . PRO A 1 108 ? -10.920 1.927 -6.225 1.00 95.69 108 PRO A CA 1
ATOM 792 C C . PRO A 1 108 ? -10.969 3.148 -7.157 1.00 95.69 108 PRO A C 1
ATOM 794 O O . PRO A 1 108 ? -11.881 3.290 -7.962 1.00 95.69 108 PRO A O 1
ATOM 797 N N . GLY A 1 109 ? -9.984 4.046 -7.051 1.00 92.00 109 GLY A N 1
ATOM 798 C CA . GLY A 1 109 ? -9.901 5.264 -7.865 1.00 92.00 109 GLY A CA 1
ATOM 799 C C . GLY A 1 109 ? -10.857 6.396 -7.481 1.00 92.00 109 GLY A C 1
ATOM 800 O O . GLY A 1 109 ? -10.671 7.521 -7.952 1.00 92.00 109 GLY A O 1
ATOM 801 N N . GLU A 1 110 ? -11.823 6.166 -6.590 1.00 91.88 110 GLU A N 1
ATOM 802 C CA . GLU A 1 110 ? -12.685 7.239 -6.099 1.00 91.88 110 GLU A CA 1
ATOM 803 C C . GLU A 1 110 ? -11.918 8.180 -5.156 1.00 91.88 110 GLU A C 1
ATOM 805 O O . GLU A 1 110 ? -11.102 7.711 -4.342 1.00 91.88 110 GLU A O 1
ATOM 810 N N . PRO A 1 111 ? -12.155 9.504 -5.250 1.00 89.12 111 PRO A N 1
ATOM 811 C CA . PRO A 1 111 ? -11.630 10.459 -4.283 1.00 89.12 111 PRO A CA 1
ATOM 812 C C . PRO A 1 111 ? -12.204 10.181 -2.889 1.00 89.12 111 PRO A C 1
ATOM 814 O O . PRO A 1 111 ? -13.251 9.557 -2.743 1.00 89.12 111 PRO A O 1
ATOM 817 N N . VAL A 1 112 ? -11.526 10.673 -1.853 1.00 88.06 112 VAL A N 1
ATOM 818 C CA . VAL A 1 112 ? -11.975 10.533 -0.461 1.00 88.06 112 VAL A CA 1
ATOM 819 C C . VAL A 1 112 ? -12.425 11.880 0.094 1.00 88.06 112 VAL A C 1
ATOM 821 O O . VAL A 1 112 ? -11.909 12.928 -0.288 1.00 88.06 112 VAL A O 1
ATOM 824 N N . ALA A 1 113 ? -13.356 11.868 1.050 1.00 79.69 113 ALA A N 1
ATOM 825 C CA . ALA A 1 113 ? -13.939 13.092 1.615 1.00 79.69 113 ALA A CA 1
ATOM 826 C C . ALA A 1 113 ? -12.907 14.069 2.216 1.00 79.69 113 ALA A C 1
ATOM 828 O O . ALA A 1 113 ? -13.158 15.264 2.325 1.00 79.69 113 ALA A O 1
ATOM 829 N N . HIS A 1 114 ? -11.733 13.573 2.608 1.00 77.69 114 HIS A N 1
ATOM 830 C CA . HIS A 1 114 ? -10.689 14.359 3.262 1.00 77.69 114 HIS A CA 1
ATOM 831 C C . HIS A 1 114 ? -9.541 14.787 2.327 1.00 77.69 114 HIS A C 1
ATOM 833 O O . HIS A 1 114 ? -8.509 15.240 2.827 1.00 77.69 114 HIS A O 1
ATOM 839 N N . GLY A 1 115 ? -9.693 14.649 1.001 1.00 77.75 115 GLY A N 1
ATOM 840 C CA . GLY A 1 115 ? -8.746 15.178 0.016 1.00 77.75 115 GLY A CA 1
ATOM 841 C C . GLY A 1 115 ? -8.694 14.413 -1.312 1.00 77.75 115 GLY A C 1
ATOM 842 O O . GLY A 1 115 ? -9.329 13.382 -1.502 1.00 77.75 115 GLY A O 1
ATOM 843 N N . LEU A 1 116 ? -7.872 14.913 -2.240 1.00 76.69 116 LEU A N 1
ATOM 844 C CA . LEU A 1 116 ? -7.689 14.318 -3.573 1.00 76.69 116 LEU A CA 1
ATOM 845 C C . LEU A 1 116 ? -7.012 12.939 -3.552 1.00 76.69 116 LEU A C 1
ATOM 847 O O . LEU A 1 116 ? -7.181 12.174 -4.495 1.00 76.69 116 LEU A O 1
ATOM 851 N N . PHE A 1 117 ? -6.235 12.621 -2.511 1.00 87.12 117 PHE A N 1
ATOM 852 C CA . PHE A 1 117 ? -5.432 11.400 -2.452 1.00 87.12 117 PHE A CA 1
ATOM 853 C C . PHE A 1 117 ? -5.875 10.516 -1.283 1.00 87.12 117 PHE A C 1
ATOM 855 O O . PHE A 1 117 ? -5.802 10.969 -0.138 1.00 87.12 117 PHE A O 1
ATOM 862 N N . PRO A 1 118 ? -6.249 9.246 -1.525 1.00 92.06 118 PRO A N 1
ATOM 863 C CA . PRO A 1 118 ? -6.533 8.323 -0.435 1.00 92.06 118 PRO A CA 1
ATOM 864 C C . PRO A 1 118 ? -5.270 8.067 0.395 1.00 92.06 118 PRO A C 1
ATOM 866 O O . PRO A 1 118 ? -4.157 7.987 -0.151 1.00 92.06 118 PRO A O 1
ATOM 869 N N . SER A 1 119 ? -5.431 7.922 1.712 1.00 94.31 119 SER A N 1
ATOM 870 C CA . SER A 1 119 ? -4.335 7.543 2.608 1.00 94.31 119 SER A CA 1
ATOM 871 C C . SER A 1 119 ? -3.836 6.123 2.310 1.00 94.31 119 SER A C 1
ATOM 873 O O . SER A 1 119 ? -4.474 5.359 1.582 1.00 94.31 119 SER A O 1
ATOM 875 N N . THR A 1 120 ? -2.667 5.755 2.838 1.00 95.88 120 THR A N 1
ATOM 876 C CA . THR A 1 120 ? -2.100 4.415 2.619 1.00 95.88 120 THR A CA 1
ATOM 877 C C . THR A 1 120 ? -3.032 3.317 3.129 1.00 95.88 120 THR A C 1
ATOM 879 O O . THR A 1 120 ? -3.335 2.405 2.366 1.00 95.88 120 THR A O 1
ATOM 882 N N . VAL A 1 121 ? -3.573 3.446 4.346 1.00 97.25 121 VAL A N 1
ATOM 883 C CA . VAL A 1 121 ? -4.526 2.468 4.905 1.00 97.25 121 VAL A CA 1
ATOM 884 C C . VAL A 1 121 ? -5.773 2.315 4.030 1.00 97.25 121 VAL A C 1
ATOM 886 O O . VAL A 1 121 ? -6.223 1.196 3.800 1.00 97.25 121 VAL A O 1
ATOM 889 N N . THR A 1 122 ? -6.282 3.404 3.446 1.00 97.44 122 THR A N 1
ATOM 890 C CA . THR A 1 122 ? -7.419 3.355 2.516 1.00 97.44 122 THR A CA 1
ATOM 891 C C . THR A 1 122 ? -7.062 2.618 1.224 1.00 97.44 122 THR A C 1
ATOM 893 O O . THR A 1 122 ? -7.821 1.760 0.774 1.00 97.44 122 THR A O 1
ATOM 896 N N . LYS A 1 123 ? -5.886 2.889 0.639 1.00 97.38 123 LYS A N 1
ATOM 897 C CA . LYS A 1 123 ? -5.403 2.175 -0.558 1.00 97.38 123 LYS A CA 1
ATOM 898 C C . LYS A 1 123 ? -5.246 0.676 -0.305 1.00 97.38 123 LYS A C 1
ATOM 900 O O . LYS A 1 123 ? -5.662 -0.124 -1.136 1.00 97.38 123 LYS A O 1
ATOM 905 N N . LEU A 1 124 ? -4.653 0.308 0.830 1.00 98.38 124 LEU A N 1
ATOM 906 C CA . LEU A 1 124 ? -4.423 -1.083 1.216 1.00 98.38 124 LEU A CA 1
ATOM 907 C C . LEU A 1 124 ? -5.739 -1.806 1.538 1.00 98.38 124 LEU A C 1
ATOM 909 O O . LEU A 1 124 ? -5.944 -2.926 1.084 1.00 98.38 124 LEU A O 1
ATOM 913 N N . SER A 1 125 ? -6.686 -1.140 2.201 1.00 98.38 125 SER A N 1
ATOM 914 C CA . SER A 1 125 ? -8.025 -1.698 2.448 1.00 98.38 125 SER A CA 1
ATOM 915 C C . SER A 1 125 ? -8.762 -1.990 1.137 1.00 98.38 125 SER A C 1
ATOM 917 O O . SER A 1 125 ? -9.268 -3.092 0.945 1.00 98.38 125 SER A O 1
ATOM 919 N N . ARG A 1 126 ? -8.754 -1.048 0.179 1.00 98.31 126 ARG A N 1
ATOM 920 C CA . ARG A 1 126 ? -9.320 -1.266 -1.167 1.00 98.31 126 ARG A CA 1
ATOM 921 C C . ARG A 1 126 ? -8.677 -2.469 -1.866 1.00 98.31 126 ARG A C 1
ATOM 923 O O . ARG A 1 126 ? -9.383 -3.282 -2.456 1.00 98.31 126 ARG A O 1
ATOM 930 N N . LEU A 1 127 ? -7.356 -2.598 -1.764 1.00 98.44 127 LEU A N 1
ATOM 931 C CA . LEU A 1 127 ? -6.597 -3.678 -2.386 1.00 98.44 127 LEU A CA 1
ATOM 932 C C . LEU A 1 127 ? -6.943 -5.057 -1.792 1.00 98.44 127 LEU A C 1
ATOM 934 O O . LEU A 1 127 ? -7.201 -5.994 -2.546 1.00 98.44 127 LEU A O 1
ATOM 938 N N . ALA A 1 128 ? -7.031 -5.170 -0.463 1.00 98.50 128 ALA A N 1
ATOM 939 C CA . ALA A 1 128 ? -7.416 -6.408 0.222 1.00 98.50 128 ALA A CA 1
ATOM 940 C C . ALA A 1 128 ? -8.865 -6.833 -0.068 1.00 98.50 128 ALA A C 1
ATOM 942 O O . ALA A 1 128 ? -9.144 -8.012 -0.291 1.00 98.50 128 ALA A O 1
ATOM 943 N N . LEU A 1 129 ? -9.787 -5.871 -0.149 1.00 98.69 129 LEU A N 1
ATOM 944 C CA . LEU A 1 129 ? -11.172 -6.129 -0.548 1.00 98.69 129 LEU A CA 1
ATOM 945 C C . LEU A 1 129 ? -11.267 -6.585 -2.017 1.00 98.69 129 LEU A C 1
ATOM 947 O O . LEU A 1 129 ? -11.985 -7.539 -2.319 1.00 98.69 129 LEU A O 1
ATOM 951 N N . ALA A 1 130 ? -10.512 -5.960 -2.930 1.00 98.50 130 ALA A N 1
ATOM 952 C CA . ALA A 1 130 ? -10.471 -6.358 -4.341 1.00 98.50 130 ALA A CA 1
ATOM 953 C C . ALA A 1 130 ? -9.945 -7.792 -4.521 1.00 98.50 130 ALA A C 1
ATOM 955 O O . ALA A 1 130 ? -10.532 -8.573 -5.268 1.00 98.50 130 ALA A O 1
ATOM 956 N N . ARG A 1 131 ? -8.892 -8.170 -3.782 1.00 98.19 131 ARG A N 1
ATOM 957 C CA . ARG A 1 131 ? -8.310 -9.523 -3.818 1.00 98.19 131 ARG A CA 1
ATOM 958 C C . ARG A 1 131 ? -9.315 -10.627 -3.467 1.00 98.19 131 ARG A C 1
ATOM 960 O O . ARG A 1 131 ? -9.181 -11.751 -3.959 1.00 98.19 131 ARG A O 1
ATOM 967 N N . GLN A 1 132 ? -10.310 -10.308 -2.639 1.00 98.38 132 GLN A N 1
ATOM 968 C CA . GLN A 1 132 ? -11.362 -11.222 -2.185 1.00 98.38 132 GLN A CA 1
ATOM 969 C C . GLN A 1 132 ? -12.693 -11.078 -2.941 1.00 98.38 132 GLN A C 1
ATOM 971 O O . GLN A 1 132 ? -13.706 -11.584 -2.469 1.00 98.38 132 GLN A O 1
ATOM 976 N N . ARG A 1 133 ? -12.720 -10.407 -4.105 1.00 98.38 133 ARG A N 1
ATOM 977 C CA . ARG A 1 133 ? -13.947 -10.192 -4.905 1.00 98.38 133 ARG A CA 1
ATOM 978 C C . ARG A 1 133 ? -15.047 -9.416 -4.168 1.00 98.38 133 ARG A C 1
ATOM 980 O O . ARG A 1 133 ? -16.228 -9.556 -4.467 1.00 98.38 133 ARG A O 1
ATOM 987 N N . LEU A 1 134 ? -14.672 -8.579 -3.199 1.00 98.12 134 LEU A N 1
ATOM 988 C CA . LEU A 1 134 ? -15.627 -7.745 -2.457 1.00 98.12 134 LEU A CA 1
ATOM 989 C C . LEU A 1 134 ? -15.974 -6.441 -3.195 1.00 98.12 134 LEU A C 1
ATOM 991 O O . LEU A 1 134 ? -16.823 -5.682 -2.730 1.00 98.12 134 LEU A O 1
ATOM 995 N N . TYR A 1 135 ? -15.351 -6.205 -4.353 1.00 98.25 135 TYR A N 1
ATOM 996 C CA . TYR A 1 135 ? -15.782 -5.231 -5.352 1.00 98.25 135 TYR A CA 1
ATOM 997 C C . TYR A 1 135 ? -16.225 -5.960 -6.624 1.00 98.25 135 TYR A C 1
ATOM 999 O O . TYR A 1 135 ? -15.591 -6.947 -6.985 1.00 98.25 135 TYR A O 1
ATOM 1007 N N . PRO A 1 136 ? -17.243 -5.465 -7.350 1.00 98.06 136 PRO A N 1
ATOM 1008 C CA . PR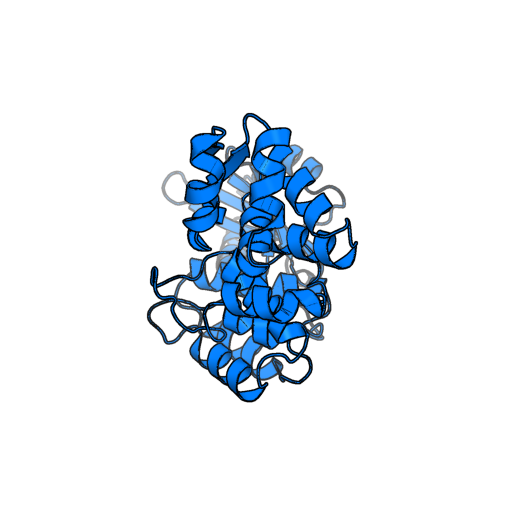O A 1 136 ? -17.575 -6.004 -8.665 1.00 98.06 136 PRO A CA 1
ATOM 1009 C C . PRO A 1 136 ? -16.401 -5.844 -9.653 1.00 98.06 136 PRO A C 1
ATOM 1011 O O . PRO A 1 136 ? -15.806 -4.759 -9.700 1.00 98.06 136 PRO A O 1
ATOM 1014 N N . PRO A 1 137 ? -16.087 -6.860 -10.482 1.00 98.00 137 PRO A N 1
ATOM 1015 C CA . PRO A 1 137 ? -14.940 -6.824 -11.395 1.00 98.00 137 PRO A CA 1
ATOM 1016 C C . PRO A 1 137 ? -15.020 -5.664 -12.395 1.00 98.00 137 PRO A C 1
ATOM 1018 O O . PRO A 1 137 ? -14.024 -4.974 -12.614 1.00 98.00 137 PRO A O 1
ATOM 1021 N N . ASP A 1 138 ? -16.209 -5.376 -12.932 1.00 97.50 138 ASP A N 1
ATOM 1022 C CA . ASP A 1 138 ? -16.416 -4.273 -13.880 1.00 97.50 138 ASP A CA 1
ATOM 1023 C C . ASP A 1 138 ? -16.107 -2.905 -13.260 1.00 97.50 138 ASP A C 1
ATOM 1025 O O . ASP A 1 138 ? -15.484 -2.050 -13.897 1.00 97.50 138 ASP A O 1
ATOM 1029 N N . THR A 1 139 ? -16.475 -2.711 -11.991 1.00 96.75 139 THR A N 1
ATOM 1030 C CA . THR A 1 139 ? -16.169 -1.488 -11.237 1.00 96.75 139 THR A CA 1
ATOM 1031 C C . THR A 1 139 ? -14.660 -1.313 -11.079 1.00 96.75 139 THR A C 1
ATOM 1033 O O . THR A 1 139 ? -14.131 -0.226 -11.318 1.00 96.75 139 THR A O 1
ATOM 1036 N N . VAL A 1 140 ? -13.947 -2.385 -10.719 1.00 97.75 140 VAL A N 1
ATOM 1037 C CA . VAL A 1 140 ? -12.484 -2.367 -10.558 1.00 97.75 140 VAL A CA 1
ATOM 1038 C C . VAL A 1 140 ? -11.788 -2.103 -11.896 1.00 97.75 140 VAL A C 1
ATOM 1040 O O . VAL A 1 140 ? -10.881 -1.269 -11.976 1.00 97.75 140 VAL A O 1
ATOM 1043 N N . LEU A 1 141 ? -12.232 -2.771 -12.963 1.00 96.56 141 LEU A N 1
ATOM 1044 C CA . LEU A 1 141 ? -11.689 -2.617 -14.309 1.00 96.56 141 LEU A CA 1
ATOM 1045 C C . LEU A 1 141 ? -11.875 -1.188 -14.833 1.00 96.56 141 LEU A C 1
ATOM 1047 O O . LEU A 1 141 ? -10.926 -0.581 -15.339 1.00 96.56 141 LEU A O 1
ATOM 1051 N N . GLU A 1 142 ? -13.070 -0.616 -14.689 1.00 95.56 142 GLU A N 1
ATOM 1052 C CA . GLU A 1 142 ? -13.342 0.745 -15.149 1.00 95.56 142 GLU A CA 1
ATOM 1053 C C . GLU A 1 142 ? -12.559 1.791 -14.345 1.00 95.56 142 GLU A C 1
ATOM 1055 O O . GLU A 1 142 ? -11.972 2.712 -14.927 1.00 95.56 142 GLU A O 1
ATOM 1060 N N . ALA A 1 143 ? -12.455 1.615 -13.025 1.00 95.25 143 ALA A N 1
ATOM 1061 C CA . ALA A 1 143 ? -11.598 2.441 -12.183 1.00 95.25 143 ALA A CA 1
ATOM 1062 C C . ALA A 1 143 ? -10.136 2.407 -12.657 1.00 95.25 143 ALA A C 1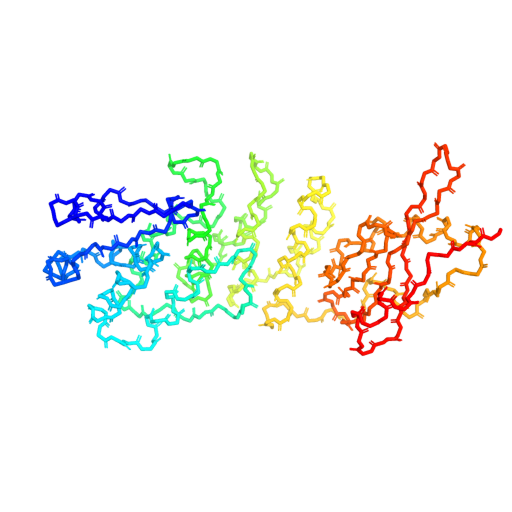
ATOM 1064 O O . ALA A 1 143 ? -9.511 3.454 -12.858 1.00 95.25 143 ALA A O 1
ATOM 1065 N N . ALA A 1 144 ? -9.595 1.214 -12.924 1.00 95.25 144 ALA A N 1
ATOM 1066 C CA . ALA A 1 144 ? -8.235 1.057 -13.426 1.00 95.25 144 ALA A CA 1
ATOM 1067 C C . ALA A 1 144 ? -8.041 1.708 -14.805 1.00 95.25 144 ALA A C 1
ATOM 1069 O O . ALA A 1 144 ? -7.012 2.342 -15.044 1.00 95.25 144 ALA A O 1
ATOM 1070 N N . ARG A 1 145 ? -9.021 1.635 -15.718 1.00 93.12 145 ARG A N 1
ATOM 1071 C CA . ARG A 1 145 ? -8.964 2.322 -17.029 1.00 93.12 145 ARG A CA 1
ATOM 1072 C C . ARG A 1 145 ? -8.903 3.843 -16.892 1.00 93.12 145 ARG A C 1
ATOM 1074 O O . ARG A 1 145 ? -8.227 4.505 -17.694 1.00 93.12 145 ARG A O 1
ATOM 1081 N N . ARG A 1 146 ? -9.595 4.392 -15.890 1.00 92.06 146 ARG A N 1
ATOM 1082 C CA . ARG A 1 146 ? -9.673 5.832 -15.592 1.00 92.06 146 ARG A CA 1
ATOM 1083 C C . ARG A 1 146 ? -8.526 6.352 -14.730 1.00 92.06 146 ARG A C 1
ATOM 1085 O O . ARG A 1 146 ? -8.360 7.569 -14.664 1.00 92.06 146 ARG A O 1
ATOM 1092 N N . ALA A 1 147 ? -7.703 5.470 -14.160 1.00 89.75 147 ALA A N 1
ATOM 1093 C CA . ALA A 1 147 ? -6.710 5.801 -13.137 1.00 89.75 147 ALA A CA 1
ATOM 1094 C C . ALA A 1 147 ? -5.779 6.985 -13.464 1.00 89.75 147 ALA A C 1
ATOM 1096 O O . ALA A 1 147 ? -5.352 7.680 -12.555 1.00 89.75 147 ALA A O 1
ATOM 1097 N N . TYR A 1 148 ? -5.492 7.250 -14.743 1.00 87.56 148 TYR A N 1
ATOM 1098 C CA . TYR A 1 148 ? -4.579 8.321 -15.191 1.00 87.56 148 TYR A CA 1
ATOM 1099 C C . TYR A 1 148 ? -5.277 9.411 -16.024 1.00 87.56 148 TYR A C 1
ATOM 1101 O O . TYR A 1 148 ? -4.645 10.161 -16.781 1.00 87.56 148 TYR A O 1
ATOM 1109 N N . ARG A 1 149 ? -6.612 9.459 -15.957 1.00 86.44 149 ARG A N 1
ATOM 1110 C CA . ARG A 1 149 ? -7.447 10.454 -16.649 1.00 86.44 149 ARG A CA 1
ATOM 1111 C C . ARG A 1 149 ? -7.945 11.557 -15.714 1.00 86.44 149 ARG A C 1
ATOM 1113 O O . ARG A 1 149 ? -8.280 12.628 -16.211 1.00 86.44 149 ARG A O 1
ATOM 1120 N N . GLY A 1 150 ? -7.981 11.292 -14.409 1.00 80.50 150 GLY A N 1
ATOM 1121 C CA . GLY A 1 150 ? -8.531 12.180 -13.389 1.00 80.50 150 GLY A CA 1
ATOM 1122 C C . GLY A 1 150 ? -7.561 13.245 -12.855 1.00 80.50 150 GLY A C 1
ATOM 1123 O O . GLY A 1 150 ? -6.469 13.432 -13.400 1.00 80.50 150 GLY A O 1
ATOM 1124 N N . PRO A 1 151 ? -7.963 13.949 -11.778 1.00 76.19 151 PRO A N 1
ATOM 1125 C CA . PRO A 1 151 ? -7.157 14.988 -11.132 1.00 76.19 151 PRO A CA 1
ATOM 1126 C C . PRO A 1 151 ? -5.944 14.429 -10.370 1.00 76.19 151 PRO A C 1
ATOM 1128 O O . PRO A 1 151 ? -5.052 15.187 -9.996 1.00 76.19 151 PRO A O 1
ATOM 1131 N N . TYR A 1 152 ? -5.891 13.112 -10.156 1.00 84.81 152 TYR A N 1
ATOM 1132 C CA . TYR A 1 152 ? -4.734 12.408 -9.621 1.00 84.81 152 TYR A CA 1
ATOM 1133 C C . TYR A 1 152 ? -4.526 11.069 -10.334 1.00 84.81 152 TYR A C 1
ATOM 1135 O O . TYR A 1 152 ? -5.450 10.529 -10.943 1.00 84.81 152 TYR A O 1
ATOM 1143 N N . ASP A 1 153 ? -3.307 10.538 -10.235 1.00 88.38 153 ASP A N 1
ATOM 1144 C CA . ASP A 1 153 ? -2.978 9.202 -10.727 1.00 88.38 153 ASP A CA 1
ATOM 1145 C C . ASP A 1 153 ? -3.345 8.147 -9.670 1.00 88.38 153 ASP A C 1
ATOM 1147 O O . ASP A 1 153 ? -2.638 7.976 -8.669 1.00 88.38 153 ASP A O 1
ATOM 1151 N N . ALA A 1 154 ? -4.451 7.440 -9.893 1.00 91.44 154 ALA A N 1
ATOM 1152 C CA . ALA A 1 154 ? -5.006 6.430 -8.996 1.00 91.44 154 ALA A CA 1
ATOM 1153 C C . ALA A 1 154 ? -4.289 5.076 -9.126 1.00 91.44 154 ALA A C 1
ATOM 1155 O O . ALA A 1 154 ? -4.844 4.082 -9.600 1.00 91.44 154 ALA A O 1
ATOM 1156 N N . HIS A 1 155 ? -3.015 5.024 -8.723 1.00 94.06 155 HIS A N 1
ATOM 1157 C CA . HIS A 1 155 ? -2.209 3.793 -8.766 1.00 94.06 155 HIS A CA 1
ATOM 1158 C C . HIS A 1 155 ? -2.842 2.626 -7.996 1.00 94.06 155 HIS A C 1
ATOM 1160 O O . HIS A 1 155 ? -2.598 1.474 -8.343 1.00 94.06 155 HIS A O 1
ATOM 1166 N N . GLU A 1 156 ? -3.641 2.898 -6.963 1.00 96.50 156 GLU A N 1
ATOM 1167 C CA . GLU A 1 156 ? -4.371 1.871 -6.220 1.00 96.50 156 GLU A CA 1
ATOM 1168 C C . GLU A 1 156 ? -5.495 1.232 -7.035 1.00 96.50 156 GLU A C 1
ATOM 1170 O O . GLU A 1 156 ? -5.748 0.051 -6.842 1.00 96.50 156 GLU A O 1
ATOM 1175 N N . ALA A 1 157 ? -6.117 1.945 -7.980 1.00 96.69 157 ALA A N 1
ATOM 1176 C CA . ALA A 1 157 ? -7.109 1.348 -8.874 1.00 96.69 157 ALA A CA 1
ATOM 1177 C C . ALA A 1 157 ? -6.467 0.310 -9.801 1.00 96.69 157 ALA A C 1
ATOM 1179 O O . ALA A 1 157 ? -6.991 -0.790 -9.957 1.00 96.69 157 ALA A O 1
ATOM 1180 N N . LEU A 1 158 ? -5.286 0.626 -10.348 1.00 96.00 158 LEU A N 1
ATOM 1181 C CA . LEU A 1 158 ? -4.489 -0.347 -11.098 1.00 96.00 158 LEU A CA 1
ATOM 1182 C C . LEU A 1 158 ? -4.084 -1.534 -10.213 1.00 96.00 158 LEU A C 1
ATOM 1184 O O . LEU A 1 158 ? -4.236 -2.673 -10.636 1.00 96.00 158 LEU A O 1
ATOM 1188 N N . ALA A 1 159 ? -3.608 -1.287 -8.989 1.00 97.44 159 ALA A N 1
ATOM 1189 C CA . ALA A 1 159 ? -3.254 -2.365 -8.065 1.00 97.44 159 ALA A CA 1
ATOM 1190 C C . ALA A 1 159 ? -4.458 -3.267 -7.734 1.00 97.44 159 ALA A C 1
ATOM 1192 O O . ALA A 1 159 ? -4.312 -4.483 -7.740 1.00 97.44 159 ALA A O 1
ATOM 1193 N N . CYS A 1 160 ? -5.645 -2.688 -7.512 1.00 98.44 160 CYS A N 1
ATOM 1194 C CA . CYS A 1 160 ? -6.878 -3.442 -7.274 1.00 98.44 160 CYS A CA 1
ATOM 1195 C C . CYS A 1 160 ? -7.232 -4.337 -8.462 1.00 98.44 160 CYS A C 1
ATOM 1197 O O . CYS A 1 160 ? -7.582 -5.490 -8.247 1.00 98.44 160 CYS A O 1
ATOM 1199 N N . ALA A 1 161 ? -7.100 -3.845 -9.698 1.00 97.88 161 ALA A N 1
ATOM 1200 C CA . ALA A 1 161 ? -7.331 -4.665 -10.887 1.00 97.88 161 ALA A CA 1
ATOM 1201 C C . ALA A 1 161 ? -6.332 -5.822 -10.998 1.00 97.88 161 ALA A C 1
ATOM 1203 O O . ALA A 1 161 ? -6.739 -6.925 -11.332 1.00 97.88 161 ALA A O 1
ATOM 1204 N N . LEU A 1 162 ? -5.057 -5.587 -10.669 1.00 97.12 162 LEU A N 1
ATOM 1205 C CA . LEU A 1 162 ? -4.012 -6.617 -10.705 1.00 97.12 162 LEU A CA 1
ATOM 1206 C C . LEU A 1 162 ? -4.276 -7.769 -9.731 1.00 97.12 162 LEU A C 1
ATOM 1208 O O . LEU A 1 162 ? -3.984 -8.907 -10.060 1.00 97.12 162 LEU A O 1
ATOM 1212 N N . VAL A 1 163 ? -4.835 -7.498 -8.550 1.00 97.94 163 VAL A N 1
ATOM 1213 C CA . VAL A 1 163 ? -5.121 -8.555 -7.562 1.00 97.94 163 VAL A CA 1
ATOM 1214 C C . VAL A 1 163 ? -6.518 -9.153 -7.675 1.00 97.94 163 VAL A C 1
ATOM 1216 O O . VAL A 1 163 ? -6.806 -10.137 -6.991 1.00 97.94 163 VAL A O 1
ATOM 12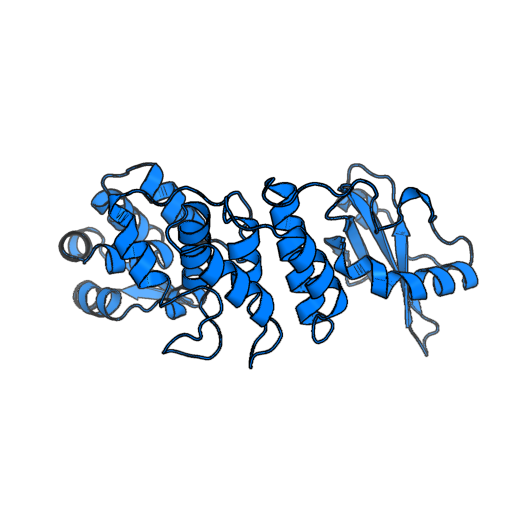19 N N . HIS A 1 164 ? -7.412 -8.542 -8.455 1.00 98.19 164 HIS A N 1
ATOM 1220 C CA . HIS A 1 164 ? -8.788 -9.002 -8.560 1.00 98.19 164 HIS A CA 1
ATOM 1221 C C . HIS A 1 164 ? -8.838 -10.281 -9.411 1.00 98.19 164 HIS A C 1
ATOM 1223 O O . HIS A 1 164 ? -8.504 -10.220 -10.593 1.00 98.19 164 HIS A O 1
ATOM 1229 N N . PRO A 1 165 ? -9.299 -11.425 -8.870 1.00 97.12 165 PRO A N 1
ATOM 1230 C CA . PRO A 1 165 ? -9.190 -12.713 -9.562 1.00 97.12 165 PRO A CA 1
ATOM 1231 C C . PRO A 1 165 ? -9.907 -12.787 -10.916 1.00 97.12 165 PRO A C 1
ATOM 1233 O O . PRO A 1 165 ? -9.511 -13.560 -11.779 1.00 97.12 165 PRO A O 1
ATOM 1236 N N . ASP A 1 166 ? -10.967 -11.993 -11.081 1.00 97.62 166 ASP A N 1
ATOM 1237 C CA . ASP A 1 166 ? -11.846 -12.050 -12.254 1.00 97.62 166 ASP A CA 1
ATOM 1238 C C . ASP A 1 166 ? -11.660 -10.848 -13.210 1.00 97.62 166 ASP A C 1
ATOM 1240 O O . ASP A 1 166 ? -12.524 -10.576 -14.039 1.00 97.62 166 ASP A O 1
ATOM 1244 N N . VAL A 1 167 ? -10.564 -10.085 -13.080 1.00 96.56 167 VAL A N 1
ATOM 1245 C CA . VAL A 1 167 ? -10.249 -8.954 -13.975 1.00 96.56 167 VAL A CA 1
ATOM 1246 C C . VAL A 1 167 ? -9.081 -9.318 -14.890 1.00 96.56 167 VAL A C 1
ATOM 1248 O O . VAL A 1 167 ? -7.978 -9.588 -14.424 1.00 96.56 167 VAL A O 1
ATOM 1251 N N . ASP A 1 168 ? -9.297 -9.250 -16.204 1.00 92.94 168 ASP A N 1
ATOM 1252 C CA . ASP A 1 168 ? -8.215 -9.333 -17.190 1.00 92.94 168 ASP A CA 1
ATOM 1253 C C . ASP A 1 168 ? -7.429 -8.011 -17.233 1.00 92.94 168 ASP A C 1
ATOM 1255 O O . ASP A 1 168 ? -7.975 -6.927 -17.481 1.00 92.94 168 ASP A O 1
ATOM 1259 N N . THR A 1 169 ? -6.125 -8.099 -16.971 1.00 91.62 169 THR A N 1
ATOM 1260 C CA . THR A 1 169 ? -5.240 -6.942 -16.814 1.00 91.62 169 THR A CA 1
ATOM 1261 C C . THR A 1 169 ? -4.267 -6.748 -17.969 1.00 91.62 169 THR A C 1
ATOM 1263 O O . THR A 1 169 ? -3.597 -5.711 -18.009 1.00 91.62 169 THR A O 1
ATOM 1266 N N . ASP A 1 170 ? -4.226 -7.639 -18.961 1.00 84.94 170 ASP A N 1
ATOM 1267 C CA . ASP A 1 170 ? -3.226 -7.584 -20.035 1.00 84.94 170 ASP A CA 1
ATOM 1268 C C . ASP A 1 170 ? -3.314 -6.268 -20.821 1.00 84.94 170 ASP A C 1
ATOM 1270 O O . ASP A 1 170 ? -2.331 -5.530 -20.991 1.00 84.94 170 ASP A O 1
ATOM 1274 N N . ALA A 1 171 ? -4.535 -5.897 -21.214 1.00 82.50 171 ALA A N 1
ATOM 1275 C CA . ALA A 1 171 ? -4.797 -4.633 -21.894 1.00 82.50 171 ALA A CA 1
ATOM 1276 C C . ALA A 1 171 ? -4.492 -3.406 -21.007 1.00 82.50 171 ALA A C 1
ATOM 1278 O O . ALA A 1 171 ? -4.030 -2.374 -21.511 1.00 82.50 171 ALA A O 1
ATOM 1279 N N . LEU A 1 172 ? -4.710 -3.502 -19.687 1.00 86.12 172 LEU A N 1
ATOM 1280 C CA . LEU A 1 172 ? -4.444 -2.416 -18.734 1.00 86.12 172 LEU A CA 1
ATOM 1281 C C . LEU A 1 172 ? -2.945 -2.148 -18.586 1.00 86.12 172 LEU A C 1
ATOM 1283 O O . LEU A 1 172 ? -2.513 -0.991 -18.630 1.00 86.12 172 LEU A O 1
ATOM 1287 N N . VAL A 1 173 ? -2.144 -3.205 -18.440 1.00 83.81 173 VAL A N 1
ATOM 1288 C CA . VAL A 1 173 ? -0.685 -3.105 -18.307 1.00 83.81 173 VAL A CA 1
ATOM 1289 C C . VAL A 1 173 ? -0.085 -2.446 -19.546 1.00 83.81 173 VAL A C 1
ATOM 1291 O O . VAL A 1 173 ? 0.728 -1.518 -19.437 1.00 83.81 173 VAL A O 1
ATOM 1294 N N . TRP A 1 174 ? -0.533 -2.855 -20.735 1.00 74.81 174 TRP A N 1
ATOM 1295 C CA . TRP A 1 174 ? -0.103 -2.232 -21.985 1.00 74.81 174 TRP A CA 1
ATOM 1296 C C . TRP A 1 174 ? -0.496 -0.751 -22.073 1.00 74.81 174 TRP A C 1
ATOM 1298 O O . TRP A 1 174 ? 0.315 0.100 -22.451 1.00 74.81 174 TRP A O 1
ATOM 1308 N N . GLN A 1 175 ? -1.726 -0.410 -21.684 1.00 78.44 175 GLN A N 1
ATOM 1309 C CA . GLN A 1 175 ? -2.220 0.963 -21.734 1.00 78.44 175 GLN A CA 1
ATOM 1310 C C . GLN A 1 175 ? -1.420 1.907 -20.819 1.00 78.44 175 GLN A C 1
ATOM 1312 O O . GLN A 1 175 ? -1.040 3.009 -21.235 1.00 78.44 175 GLN A O 1
ATOM 1317 N N . HIS A 1 176 ? -1.167 1.502 -19.574 1.00 79.31 176 HIS A N 1
ATOM 1318 C CA . HIS A 1 176 ? -0.639 2.399 -18.538 1.00 79.31 176 HIS A CA 1
ATOM 1319 C C . HIS A 1 176 ? 0.877 2.562 -18.574 1.00 79.31 176 HIS A C 1
ATOM 1321 O O . HIS A 1 176 ? 1.391 3.627 -18.225 1.00 79.31 176 HIS A O 1
ATOM 1327 N N . THR A 1 177 ? 1.600 1.576 -19.106 1.00 69.44 177 THR A N 1
ATOM 1328 C CA . THR A 1 177 ? 3.043 1.705 -19.372 1.00 69.44 177 THR A CA 1
ATOM 1329 C C . THR A 1 177 ? 3.357 2.765 -20.437 1.00 69.44 177 THR A C 1
ATOM 1331 O O . THR A 1 177 ? 4.430 3.368 -20.397 1.00 69.44 177 THR A O 1
ATOM 1334 N N . ARG A 1 178 ? 2.415 3.071 -21.347 1.00 66.94 178 ARG A N 1
ATOM 1335 C CA . ARG A 1 178 ? 2.592 4.087 -22.406 1.00 66.94 178 ARG A CA 1
ATOM 1336 C C . ARG A 1 178 ? 2.005 5.460 -22.072 1.00 66.94 178 ARG A C 1
ATOM 1338 O O . ARG A 1 178 ? 2.514 6.464 -22.567 1.00 66.94 178 ARG A O 1
ATOM 1345 N N . ARG A 1 179 ? 0.939 5.520 -21.265 1.00 65.12 179 ARG A N 1
ATOM 1346 C CA . ARG A 1 179 ? 0.137 6.744 -21.042 1.00 65.12 179 ARG A CA 1
ATOM 1347 C C . ARG A 1 179 ? 0.415 7.492 -19.732 1.00 65.12 179 ARG A C 1
ATOM 1349 O O . ARG A 1 179 ? -0.212 8.520 -19.498 1.00 65.12 179 ARG A O 1
ATOM 1356 N N . GLY A 1 180 ? 1.344 7.029 -18.890 1.00 60.25 180 GLY A N 1
ATOM 1357 C CA . GLY A 1 180 ? 1.646 7.692 -17.615 1.00 60.25 180 GLY A CA 1
ATOM 1358 C C . GLY A 1 180 ? 2.046 9.168 -17.781 1.00 60.25 180 GLY A C 1
ATOM 1359 O O . GLY A 1 180 ? 2.975 9.483 -18.544 1.00 60.25 180 GLY A O 1
ATOM 1360 N N . ARG A 1 181 ? 1.357 10.059 -17.051 1.00 68.81 181 ARG A N 1
ATOM 1361 C CA . ARG A 1 181 ? 1.607 11.508 -17.021 1.00 68.81 181 ARG A CA 1
ATOM 1362 C C . ARG A 1 181 ? 2.892 11.792 -16.235 1.00 68.81 181 ARG A C 1
ATOM 1364 O O . ARG A 1 181 ? 2.923 11.763 -15.011 1.00 68.81 181 ARG A O 1
ATOM 1371 N N . GLY A 1 182 ? 3.984 12.052 -16.948 1.00 79.44 182 GLY A N 1
ATOM 1372 C CA . GLY A 1 182 ? 5.258 12.444 -16.340 1.00 79.44 182 GLY A CA 1
ATOM 1373 C C . GLY A 1 182 ? 6.036 11.316 -15.644 1.00 79.44 182 GLY A C 1
ATOM 1374 O O . GLY A 1 182 ? 5.580 10.185 -15.473 1.00 79.44 182 GLY A O 1
ATOM 1375 N N . TRP A 1 183 ? 7.275 11.633 -15.262 1.00 77.88 183 TRP A N 1
ATOM 1376 C CA . TRP A 1 183 ? 8.249 10.657 -14.759 1.00 77.88 183 TRP A CA 1
ATOM 1377 C C . TRP A 1 183 ? 7.838 10.008 -13.425 1.00 77.88 183 TRP A C 1
ATOM 1379 O O . TRP A 1 183 ? 7.906 8.785 -13.296 1.00 77.88 183 TRP A O 1
ATOM 1389 N N . ARG A 1 184 ? 7.346 10.794 -12.452 1.00 82.81 184 ARG A N 1
ATOM 1390 C CA . ARG A 1 184 ? 6.946 10.285 -11.121 1.00 82.81 184 ARG A CA 1
ATOM 1391 C C . ARG A 1 184 ? 5.821 9.249 -11.215 1.00 82.81 184 ARG A C 1
ATOM 1393 O O . ARG A 1 184 ? 5.903 8.192 -10.591 1.00 82.81 184 ARG A O 1
ATOM 1400 N N . SER A 1 185 ? 4.809 9.529 -12.036 1.00 85.44 185 SER A N 1
ATOM 1401 C CA . SER A 1 185 ? 3.679 8.628 -12.273 1.00 85.44 185 SER A CA 1
ATOM 1402 C C . SER A 1 185 ? 4.115 7.305 -12.886 1.00 85.44 185 SER A C 1
ATOM 1404 O O . SER A 1 185 ? 3.729 6.235 -12.411 1.00 85.44 185 SER A O 1
ATOM 1406 N N . ARG A 1 186 ? 4.977 7.368 -13.908 1.00 81.38 186 ARG A N 1
ATOM 1407 C CA . ARG A 1 186 ? 5.537 6.179 -14.560 1.00 81.38 186 ARG A CA 1
ATOM 1408 C C . ARG A 1 186 ? 6.362 5.354 -13.583 1.00 81.38 186 ARG A C 1
ATOM 1410 O O . ARG A 1 186 ? 6.167 4.146 -13.526 1.00 81.38 186 ARG A O 1
ATOM 1417 N N . ARG A 1 187 ? 7.225 5.983 -12.776 1.00 81.94 187 ARG A N 1
ATOM 1418 C CA . ARG A 1 187 ? 8.009 5.282 -11.745 1.00 81.94 187 ARG A CA 1
ATOM 1419 C C . ARG A 1 187 ? 7.095 4.521 -10.784 1.00 81.94 187 ARG A C 1
ATOM 1421 O O . ARG A 1 187 ? 7.299 3.335 -10.559 1.00 81.94 187 ARG A O 1
ATOM 1428 N N . LYS A 1 188 ? 6.053 5.170 -10.257 1.00 87.19 188 LYS A N 1
ATOM 1429 C CA . LYS A 1 188 ? 5.119 4.521 -9.325 1.00 87.19 188 LYS A CA 1
ATOM 1430 C C . LYS A 1 188 ? 4.267 3.432 -9.988 1.00 87.19 188 LYS A C 1
ATOM 1432 O O . LYS A 1 188 ? 4.077 2.380 -9.393 1.00 87.19 188 LYS A O 1
ATOM 1437 N N . THR A 1 189 ? 3.825 3.644 -11.227 1.00 88.25 189 THR A N 1
ATOM 1438 C CA . THR A 1 189 ? 3.114 2.630 -12.027 1.00 88.25 189 THR A CA 1
ATOM 1439 C C . THR A 1 189 ? 3.957 1.375 -12.186 1.00 88.25 189 THR A C 1
ATOM 1441 O O . THR A 1 189 ? 3.486 0.278 -11.913 1.00 88.25 189 THR A O 1
ATOM 1444 N N . ASN A 1 190 ? 5.227 1.525 -12.558 1.00 82.88 190 ASN A N 1
ATOM 1445 C CA . ASN A 1 190 ? 6.092 0.367 -12.706 1.00 82.88 190 ASN A CA 1
ATOM 1446 C C . ASN A 1 190 ? 6.421 -0.304 -11.373 1.00 82.88 190 ASN A C 1
ATOM 1448 O O . ASN A 1 190 ? 6.454 -1.523 -11.350 1.00 82.88 190 ASN A O 1
ATOM 1452 N N . ARG A 1 191 ? 6.561 0.440 -10.265 1.00 87.50 191 ARG A N 1
ATOM 1453 C CA . ARG A 1 191 ? 6.675 -0.166 -8.924 1.00 87.50 191 ARG A CA 1
ATOM 1454 C C . ARG A 1 191 ? 5.465 -1.037 -8.570 1.00 87.50 191 ARG A C 1
ATOM 1456 O O . ARG A 1 191 ? 5.637 -2.080 -7.956 1.00 87.50 191 ARG A O 1
ATOM 1463 N N . VAL A 1 192 ? 4.253 -0.633 -8.959 1.00 93.31 192 VAL A N 1
ATOM 1464 C CA . VAL A 1 192 ? 3.043 -1.457 -8.775 1.00 93.31 192 VAL A CA 1
ATOM 1465 C C . VAL A 1 192 ? 3.093 -2.705 -9.660 1.00 93.31 192 VAL A C 1
ATOM 1467 O O . VAL A 1 192 ? 2.840 -3.798 -9.173 1.00 93.31 192 VAL A O 1
ATOM 1470 N N . LEU A 1 193 ? 3.473 -2.575 -10.935 1.00 89.12 193 LEU A N 1
ATOM 1471 C CA . LEU A 1 193 ? 3.600 -3.726 -11.842 1.00 89.12 193 LEU A CA 1
ATOM 1472 C C . LEU A 1 193 ? 4.702 -4.704 -11.404 1.00 89.12 193 LEU A C 1
ATOM 1474 O O . LEU A 1 193 ? 4.542 -5.910 -11.535 1.00 89.12 193 LEU A O 1
ATOM 1478 N N . ALA A 1 194 ? 5.819 -4.179 -10.904 1.00 83.81 194 ALA A N 1
ATOM 1479 C CA . ALA A 1 194 ? 6.933 -4.924 -10.329 1.00 83.81 194 ALA A CA 1
ATOM 1480 C C . ALA A 1 194 ? 6.481 -5.763 -9.135 1.00 83.81 194 ALA A C 1
ATOM 1482 O O . ALA A 1 194 ? 6.686 -6.972 -9.097 1.00 83.81 194 ALA A O 1
ATOM 1483 N N . TRP A 1 195 ? 5.822 -5.098 -8.185 1.00 92.56 195 TRP A N 1
ATOM 1484 C CA . TRP A 1 195 ? 5.231 -5.732 -7.020 1.00 92.56 195 TRP A CA 1
ATOM 1485 C C . TRP A 1 195 ? 4.238 -6.830 -7.426 1.00 92.56 195 TRP A C 1
ATOM 1487 O O . TRP A 1 195 ? 4.356 -7.953 -6.952 1.00 92.56 195 TRP A O 1
ATOM 1497 N N . ALA A 1 196 ? 3.326 -6.541 -8.358 1.00 93.75 196 ALA A N 1
ATOM 1498 C CA . ALA A 1 196 ? 2.325 -7.507 -8.800 1.00 93.75 196 ALA A CA 1
ATOM 1499 C C . ALA A 1 196 ? 2.946 -8.773 -9.410 1.00 93.75 196 ALA A C 1
ATOM 1501 O O . ALA A 1 196 ? 2.467 -9.865 -9.136 1.00 93.75 196 ALA A O 1
ATOM 1502 N N . ARG A 1 197 ? 4.030 -8.653 -10.189 1.00 88.69 197 ARG A N 1
ATOM 1503 C CA . ARG A 1 197 ? 4.748 -9.822 -10.731 1.00 88.69 197 ARG A CA 1
ATOM 1504 C C . ARG A 1 197 ? 5.428 -10.642 -9.646 1.00 88.69 197 ARG A C 1
ATOM 1506 O O . ARG A 1 197 ? 5.245 -11.852 -9.601 1.00 88.69 197 ARG A O 1
ATOM 1513 N N . ARG A 1 198 ? 6.163 -9.974 -8.748 1.00 86.69 198 ARG A N 1
ATOM 1514 C CA . ARG A 1 198 ? 6.895 -10.627 -7.649 1.00 86.69 198 ARG A CA 1
ATOM 1515 C C . ARG A 1 198 ? 5.988 -11.512 -6.791 1.00 86.69 198 ARG A C 1
ATOM 1517 O O . ARG A 1 198 ? 6.435 -12.537 -6.299 1.00 86.69 198 ARG A O 1
ATOM 1524 N N . HIS A 1 199 ? 4.734 -11.102 -6.641 1.00 92.38 199 HIS A N 1
ATOM 1525 C CA . HIS A 1 199 ? 3.723 -11.775 -5.826 1.00 92.38 199 HIS A CA 1
ATOM 1526 C C . HIS A 1 199 ? 2.692 -12.561 -6.657 1.00 92.38 199 HIS A C 1
ATOM 1528 O O . HIS A 1 199 ? 1.635 -12.932 -6.164 1.00 92.38 199 HIS A O 1
ATOM 1534 N N . GLY A 1 200 ? 2.969 -12.808 -7.944 1.00 91.88 200 GLY A N 1
ATOM 1535 C CA . GLY A 1 200 ? 2.151 -13.683 -8.794 1.00 91.88 200 GLY A CA 1
ATOM 1536 C C . GLY A 1 200 ? 0.784 -13.129 -9.224 1.00 91.88 200 GLY A C 1
ATOM 1537 O O . GLY A 1 200 ? -0.008 -13.863 -9.807 1.00 91.88 200 GLY A O 1
ATOM 1538 N N . TYR A 1 201 ? 0.500 -11.847 -8.988 1.00 94.38 201 TYR A N 1
ATOM 1539 C CA . TYR A 1 201 ? -0.737 -11.173 -9.417 1.00 94.38 201 TYR A CA 1
ATOM 1540 C C . TYR A 1 201 ? -0.728 -10.764 -10.892 1.00 94.38 201 TYR A C 1
ATOM 1542 O O . TYR A 1 201 ? -1.768 -10.492 -11.480 1.00 94.38 201 TYR A O 1
ATOM 1550 N N . LEU A 1 202 ? 0.452 -10.684 -11.501 1.00 89.81 202 LEU A N 1
ATOM 155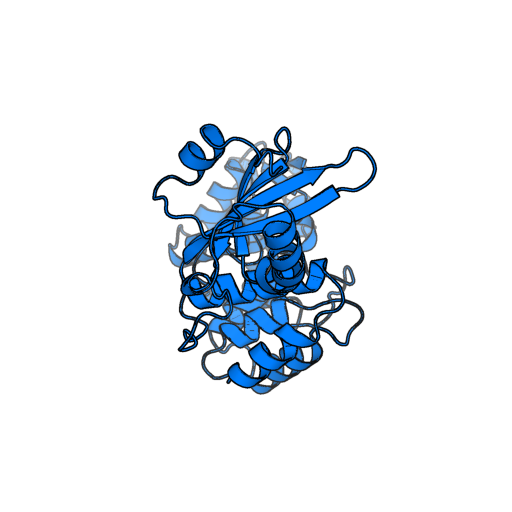1 C CA . LEU A 1 202 ? 0.602 -10.392 -12.918 1.00 89.81 202 LEU A CA 1
ATOM 1552 C C . LEU A 1 202 ? 1.475 -11.463 -13.553 1.00 89.81 202 LEU A C 1
ATOM 1554 O O . LEU A 1 202 ? 2.607 -11.665 -13.116 1.00 89.81 202 LEU A O 1
ATOM 1558 N N . ALA A 1 203 ? 0.963 -12.104 -14.604 1.00 80.62 203 ALA A N 1
ATOM 1559 C CA . ALA A 1 203 ? 1.711 -13.102 -15.351 1.00 80.62 203 ALA A CA 1
ATOM 1560 C C . ALA A 1 203 ? 3.043 -12.530 -15.865 1.00 80.62 203 ALA A C 1
ATOM 1562 O O . ALA A 1 203 ? 3.132 -11.376 -16.311 1.00 80.62 203 ALA A O 1
ATOM 1563 N N . GLU A 1 204 ? 4.089 -13.355 -15.820 1.00 66.44 204 GLU A N 1
ATOM 1564 C CA . GLU A 1 204 ? 5.371 -13.016 -16.422 1.00 66.44 204 GLU A CA 1
ATOM 1565 C C . GLU A 1 204 ? 5.203 -12.898 -17.941 1.00 66.44 204 GLU A C 1
ATOM 1567 O O . GLU A 1 204 ? 4.792 -13.857 -18.599 1.00 66.44 204 GLU A O 1
ATOM 1572 N N . PRO A 1 205 ? 5.532 -11.751 -18.558 1.00 63.25 205 PRO A N 1
ATOM 1573 C CA . PRO A 1 205 ? 5.592 -11.705 -20.006 1.00 63.25 205 PRO A CA 1
ATOM 1574 C C . PRO A 1 205 ? 6.736 -12.618 -20.492 1.00 63.25 205 PRO A C 1
ATOM 1576 O O . PRO A 1 205 ? 7.725 -12.830 -19.789 1.00 63.25 205 PRO A O 1
ATOM 1579 N N . LEU A 1 206 ? 6.673 -13.097 -21.735 1.00 57.72 206 LEU A N 1
ATOM 1580 C CA . LEU A 1 206 ? 7.639 -14.086 -22.246 1.00 57.72 206 LEU A CA 1
ATOM 1581 C C . LEU A 1 206 ? 9.072 -13.538 -22.465 1.00 57.72 206 LEU A C 1
ATOM 1583 O O . LEU A 1 206 ? 10.026 -14.302 -22.431 1.00 57.72 206 LEU A O 1
ATOM 1587 N N . VAL A 1 207 ? 9.262 -12.221 -22.686 1.00 68.44 207 VAL A N 1
ATOM 1588 C CA . VAL A 1 207 ? 10.599 -11.622 -22.984 1.00 68.44 207 VAL A CA 1
ATOM 1589 C C . VAL A 1 207 ? 10.869 -10.276 -22.289 1.00 68.44 207 VAL A C 1
ATOM 1591 O O . VAL A 1 207 ? 10.101 -9.335 -22.520 1.00 68.44 207 VAL A O 1
ATOM 1594 N N . CYS A 1 208 ? 11.905 -10.151 -21.434 1.00 75.75 208 CYS A N 1
ATOM 1595 C CA . CYS A 1 208 ? 12.180 -8.929 -20.644 1.00 75.75 208 CYS A CA 1
ATOM 1596 C C . CYS A 1 208 ? 12.406 -7.691 -21.521 1.00 75.75 208 CYS A C 1
ATOM 1598 O O . CYS A 1 208 ? 13.395 -7.593 -22.246 1.00 75.75 208 CYS A O 1
ATOM 1600 N N . GLY A 1 209 ? 11.547 -6.677 -21.374 1.00 78.69 209 GLY A N 1
ATOM 1601 C CA . GLY A 1 209 ? 11.693 -5.390 -22.068 1.00 78.69 209 GLY A CA 1
ATOM 1602 C C . GLY A 1 209 ? 12.918 -4.571 -21.638 1.00 78.69 209 GLY A C 1
ATOM 1603 O O . GLY A 1 209 ? 13.263 -3.604 -22.310 1.00 78.69 209 GLY A O 1
ATOM 1604 N N . CYS A 1 210 ? 13.591 -4.973 -20.555 1.00 84.69 210 CYS A N 1
ATOM 1605 C CA . CYS A 1 210 ? 14.817 -4.357 -20.057 1.00 84.69 210 CYS A CA 1
ATOM 1606 C C . CYS A 1 210 ? 16.011 -4.522 -21.007 1.00 84.69 210 CYS A C 1
ATOM 1608 O O . CYS A 1 210 ? 16.932 -3.719 -20.948 1.00 84.69 210 CYS A O 1
ATOM 1610 N N . ARG A 1 211 ? 15.997 -5.538 -21.888 1.00 87.88 211 ARG A N 1
ATOM 1611 C CA . ARG A 1 211 ? 17.093 -5.838 -22.831 1.00 87.88 211 ARG A CA 1
ATOM 1612 C C . ARG A 1 211 ? 18.451 -6.077 -22.157 1.00 87.88 211 ARG A C 1
ATOM 1614 O O . ARG A 1 211 ? 19.476 -5.802 -22.770 1.00 87.88 211 ARG A O 1
ATOM 1621 N N . HIS A 1 212 ? 18.452 -6.598 -20.926 1.00 90.94 212 HIS A N 1
ATOM 1622 C CA . HIS A 1 212 ? 19.678 -6.865 -20.156 1.00 90.94 212 HIS A CA 1
ATOM 1623 C C . HIS A 1 212 ? 20.689 -7.699 -20.959 1.00 90.94 212 HIS A C 1
ATOM 1625 O O . HIS A 1 212 ? 21.850 -7.336 -21.027 1.00 90.94 212 HIS A O 1
ATOM 1631 N N . GLU A 1 213 ? 20.218 -8.712 -21.690 1.00 87.12 213 GLU A N 1
ATOM 1632 C CA . GLU A 1 213 ? 21.042 -9.592 -22.545 1.00 87.12 213 GLU A CA 1
ATOM 1633 C C . GLU A 1 213 ? 21.616 -8.948 -23.809 1.00 87.12 213 GLU A C 1
ATOM 1635 O O . GLU A 1 213 ? 22.408 -9.572 -24.502 1.00 87.12 213 GLU A O 1
ATOM 1640 N N . ARG A 1 214 ? 21.165 -7.748 -24.180 1.00 88.12 214 ARG A N 1
ATOM 1641 C CA . ARG A 1 214 ? 21.527 -7.110 -25.459 1.00 88.12 214 ARG A CA 1
ATOM 1642 C C . ARG A 1 214 ? 22.401 -5.879 -25.284 1.00 88.12 214 ARG A C 1
ATOM 1644 O O . ARG A 1 214 ? 22.680 -5.196 -26.267 1.00 88.12 214 ARG A O 1
ATOM 1651 N N . LEU A 1 215 ? 22.707 -5.526 -24.044 1.00 91.00 215 LEU A N 1
ATOM 1652 C CA . LEU A 1 215 ? 23.477 -4.346 -23.693 1.00 91.00 215 LEU A CA 1
ATOM 1653 C C . LEU A 1 215 ? 24.695 -4.788 -22.887 1.00 91.00 215 LEU A C 1
ATOM 1655 O O . LEU A 1 215 ? 24.701 -5.861 -22.297 1.00 91.00 215 LEU A O 1
ATOM 1659 N N . GLU A 1 216 ? 25.719 -3.950 -22.877 1.00 92.56 216 GLU A N 1
ATOM 1660 C CA . GLU A 1 216 ? 26.972 -4.189 -22.167 1.00 92.56 216 GLU A CA 1
ATOM 1661 C C . GLU A 1 216 ? 27.415 -2.886 -21.496 1.00 92.56 216 GLU A C 1
ATOM 1663 O O . GLU A 1 216 ? 26.878 -1.808 -21.788 1.00 92.56 216 GLU A O 1
ATOM 1668 N N . ALA A 1 217 ? 28.365 -2.989 -20.566 1.00 91.31 217 ALA A N 1
ATOM 1669 C CA . ALA A 1 217 ? 29.017 -1.820 -19.988 1.00 91.31 217 ALA A CA 1
ATOM 1670 C C . ALA A 1 217 ? 29.745 -1.027 -21.089 1.00 91.31 217 ALA A C 1
ATOM 1672 O O . ALA A 1 217 ? 30.361 -1.639 -21.962 1.00 91.31 217 ALA A O 1
ATOM 1673 N N . PRO A 1 218 ? 29.677 0.317 -21.085 1.00 93.62 218 PRO A N 1
ATOM 1674 C CA . PRO A 1 218 ? 30.353 1.104 -22.106 1.00 93.62 218 PRO A CA 1
ATOM 1675 C C . PRO A 1 218 ? 31.871 1.055 -21.903 1.00 93.62 218 PRO A C 1
ATOM 1677 O O . PRO A 1 218 ? 32.359 1.312 -20.805 1.00 93.62 218 PRO A O 1
ATOM 1680 N N . GLY A 1 219 ? 32.615 0.788 -22.972 1.00 91.50 219 GLY A N 1
ATOM 1681 C CA . GLY A 1 219 ? 34.064 0.972 -23.045 1.00 91.50 219 GLY A CA 1
ATOM 1682 C C . GLY A 1 219 ? 34.469 2.376 -23.511 1.00 91.50 219 GLY A C 1
ATOM 1683 O O . GLY A 1 219 ? 35.603 2.792 -23.279 1.00 91.50 219 GLY A O 1
ATOM 1684 N N . ALA A 1 220 ? 33.555 3.128 -24.137 1.00 90.88 220 ALA A N 1
ATOM 1685 C CA . ALA A 1 220 ? 33.812 4.477 -24.653 1.00 90.88 220 ALA A CA 1
ATOM 1686 C C . ALA A 1 220 ? 32.645 5.463 -24.439 1.00 90.88 220 ALA A C 1
ATOM 1688 O O . ALA A 1 220 ? 31.483 5.078 -24.285 1.00 90.88 220 ALA A O 1
ATOM 1689 N N . ARG A 1 221 ? 32.931 6.777 -24.498 1.00 87.44 221 ARG A N 1
ATOM 1690 C CA . ARG A 1 221 ? 31.925 7.846 -24.289 1.00 87.44 221 ARG A CA 1
ATOM 1691 C C . ARG A 1 221 ? 30.718 7.771 -25.228 1.00 87.44 221 ARG A C 1
ATOM 1693 O O . ARG A 1 221 ? 29.591 8.023 -24.805 1.00 87.44 221 ARG A O 1
ATOM 1700 N N . TRP A 1 222 ? 30.923 7.424 -26.498 1.00 88.62 222 TRP A N 1
ATOM 1701 C CA . TRP A 1 222 ? 29.827 7.332 -27.470 1.00 88.62 222 TRP A CA 1
ATOM 1702 C C . TRP A 1 222 ? 28.861 6.175 -27.148 1.00 88.62 222 TRP A C 1
ATOM 1704 O O . TRP A 1 222 ? 27.657 6.279 -27.398 1.00 88.62 222 TRP A O 1
ATOM 1714 N N . GLU A 1 223 ? 29.351 5.100 -26.522 1.00 92.50 223 GLU A N 1
ATOM 1715 C CA . GLU A 1 223 ? 28.523 3.981 -26.063 1.00 92.50 223 GLU A CA 1
ATOM 1716 C C . GLU A 1 223 ? 27.677 4.387 -24.859 1.00 92.50 223 GLU A C 1
ATOM 1718 O O . GLU A 1 223 ? 26.485 4.073 -24.815 1.00 92.50 223 GLU A O 1
ATOM 1723 N N . ALA A 1 224 ? 28.249 5.165 -23.933 1.00 91.38 224 ALA A N 1
ATOM 1724 C CA . ALA A 1 224 ? 27.505 5.759 -22.826 1.00 91.38 224 ALA A CA 1
ATOM 1725 C C . ALA A 1 224 ? 26.377 6.678 -23.319 1.00 91.38 224 ALA A C 1
ATOM 1727 O O . ALA A 1 224 ? 25.262 6.604 -22.805 1.00 91.38 224 ALA A O 1
ATOM 1728 N N . ALA A 1 225 ? 26.602 7.476 -24.369 1.00 90.00 225 ALA A N 1
ATOM 1729 C CA . ALA A 1 225 ? 25.551 8.306 -24.968 1.00 90.00 225 ALA A CA 1
ATOM 1730 C C . ALA A 1 225 ? 24.402 7.461 -25.554 1.00 90.00 225 ALA A C 1
ATOM 1732 O O . ALA A 1 225 ? 23.223 7.761 -25.338 1.00 90.00 225 ALA A O 1
ATOM 1733 N N . ARG A 1 226 ? 24.725 6.350 -26.232 1.00 89.12 226 ARG A N 1
ATOM 1734 C CA . ARG A 1 226 ? 23.725 5.385 -26.724 1.00 89.12 226 ARG A CA 1
ATOM 1735 C C . ARG A 1 226 ? 22.936 4.746 -25.577 1.00 89.12 226 ARG A C 1
ATOM 1737 O O . ARG A 1 226 ? 21.724 4.551 -25.691 1.00 89.12 226 ARG A O 1
ATOM 1744 N N . LEU A 1 227 ? 23.604 4.416 -24.473 1.00 93.00 227 LEU A N 1
ATOM 1745 C CA . LEU A 1 227 ? 22.963 3.866 -23.279 1.00 93.00 227 LEU A CA 1
ATOM 1746 C C . LEU A 1 227 ? 22.076 4.900 -22.578 1.00 93.00 227 LEU A C 1
ATOM 1748 O O . LEU A 1 227 ? 20.969 4.550 -22.181 1.00 93.00 227 LEU A O 1
ATOM 1752 N N . ALA A 1 228 ? 22.485 6.168 -22.502 1.00 91.12 228 ALA A N 1
ATOM 1753 C CA . ALA A 1 228 ? 21.685 7.250 -21.924 1.00 91.12 228 ALA A CA 1
ATOM 1754 C C . ALA A 1 228 ? 20.325 7.402 -22.627 1.00 91.12 228 ALA A C 1
ATOM 1756 O O . ALA A 1 228 ? 19.287 7.497 -21.970 1.00 91.12 228 ALA A O 1
ATOM 1757 N N . ALA A 1 229 ? 20.300 7.313 -23.962 1.00 85.38 229 ALA A N 1
ATOM 1758 C CA . ALA A 1 229 ? 19.056 7.349 -24.737 1.00 85.38 229 ALA A CA 1
ATOM 1759 C C . ALA A 1 229 ? 18.106 6.177 -24.408 1.00 85.38 229 ALA A C 1
ATOM 1761 O O . ALA A 1 229 ? 16.880 6.317 -24.454 1.00 85.38 229 ALA A O 1
ATOM 1762 N N . ASN A 1 230 ? 18.658 5.011 -24.056 1.00 85.38 230 ASN A N 1
ATOM 1763 C CA . ASN A 1 230 ? 17.881 3.852 -23.615 1.00 85.38 230 ASN A CA 1
ATOM 1764 C C . ASN A 1 230 ? 17.522 3.915 -22.127 1.00 85.38 230 ASN A C 1
ATOM 1766 O O . ASN A 1 230 ? 16.486 3.380 -21.729 1.00 85.38 230 ASN A O 1
ATOM 1770 N N . TRP A 1 231 ? 18.328 4.595 -21.313 1.00 88.69 231 TRP A N 1
ATOM 1771 C CA . TRP A 1 231 ? 18.172 4.649 -19.866 1.00 88.69 231 TRP A CA 1
ATOM 1772 C C . TRP A 1 231 ? 16.808 5.194 -19.459 1.00 88.69 231 TRP A C 1
ATOM 1774 O O . TRP A 1 231 ? 16.125 4.587 -18.643 1.00 88.69 231 TRP A O 1
ATOM 1784 N N . THR A 1 232 ? 16.319 6.256 -20.103 1.00 79.25 232 THR A N 1
ATOM 1785 C CA . THR A 1 232 ? 14.982 6.809 -19.815 1.00 79.25 232 THR A CA 1
ATOM 1786 C C . THR A 1 232 ? 13.847 5.814 -20.091 1.00 79.25 232 THR A C 1
ATOM 1788 O O . THR A 1 232 ? 12.787 5.895 -19.469 1.00 79.25 232 THR A O 1
ATOM 1791 N N . ARG A 1 233 ? 14.053 4.871 -21.023 1.00 80.31 233 ARG A N 1
ATOM 1792 C CA . ARG A 1 233 ? 13.082 3.816 -21.355 1.00 80.31 233 ARG A CA 1
ATOM 1793 C C . ARG A 1 233 ? 13.154 2.644 -20.382 1.00 80.31 233 ARG A C 1
ATOM 1795 O O . ARG A 1 233 ? 12.116 2.067 -20.078 1.00 80.31 233 ARG A O 1
ATOM 1802 N N . ILE A 1 234 ? 14.356 2.295 -19.924 1.00 85.88 234 ILE A N 1
ATOM 1803 C CA . ILE A 1 234 ? 14.591 1.131 -19.062 1.00 85.88 234 ILE A CA 1
ATOM 1804 C C . ILE A 1 234 ? 14.371 1.482 -17.593 1.00 85.88 234 ILE A C 1
ATOM 1806 O O . ILE A 1 234 ? 13.750 0.691 -16.901 1.00 85.88 234 ILE A O 1
ATOM 1810 N N . LEU A 1 235 ? 14.798 2.662 -17.130 1.00 84.62 235 LEU A N 1
ATOM 1811 C CA . LEU A 1 235 ? 14.720 3.110 -15.734 1.00 84.62 235 LEU A CA 1
ATOM 1812 C C . LEU A 1 235 ? 13.355 2.869 -15.070 1.00 84.62 235 LEU A C 1
ATOM 1814 O O . LEU A 1 235 ? 13.340 2.441 -13.920 1.00 84.62 235 LEU A O 1
ATOM 1818 N N . PRO A 1 236 ? 12.203 3.087 -15.736 1.00 77.38 236 PRO A N 1
ATOM 1819 C CA . PRO A 1 236 ? 10.922 2.776 -15.125 1.00 77.38 236 PRO A CA 1
ATOM 1820 C C . PRO A 1 236 ? 10.769 1.287 -14.777 1.00 77.38 236 PRO A C 1
ATOM 1822 O O . PRO A 1 236 ? 10.094 0.982 -13.813 1.00 77.38 236 PRO A O 1
ATOM 1825 N N . LEU A 1 237 ? 11.415 0.369 -15.495 1.00 81.19 237 LEU A N 1
ATOM 1826 C CA . LEU A 1 237 ? 11.389 -1.079 -15.244 1.00 81.19 237 LEU A CA 1
ATOM 1827 C C . LEU A 1 237 ? 12.307 -1.522 -14.092 1.00 81.19 237 LEU A C 1
ATOM 1829 O O . LEU A 1 237 ? 12.362 -2.719 -13.785 1.00 81.19 237 LEU A O 1
ATOM 1833 N N . LEU A 1 238 ? 13.071 -0.597 -13.512 1.00 86.81 238 LEU A N 1
ATOM 1834 C CA . LEU A 1 238 ? 14.126 -0.894 -12.561 1.00 86.81 238 LEU A CA 1
ATOM 1835 C C . LEU A 1 238 ? 13.763 -0.402 -11.153 1.00 86.81 238 LEU A C 1
ATOM 1837 O O . LEU A 1 238 ? 13.392 0.757 -10.959 1.00 86.81 238 LEU A O 1
ATOM 1841 N N . ASP A 1 239 ? 13.919 -1.281 -10.170 1.00 83.88 239 ASP A N 1
ATOM 1842 C CA . ASP A 1 239 ? 13.840 -0.964 -8.750 1.00 83.88 239 ASP A CA 1
ATOM 1843 C C . ASP A 1 239 ? 15.227 -0.589 -8.233 1.00 83.88 239 ASP A C 1
ATOM 1845 O O . ASP A 1 239 ? 16.220 -1.230 -8.561 1.00 83.88 239 ASP A O 1
ATOM 1849 N N . GLU A 1 240 ? 15.311 0.463 -7.431 1.00 91.69 240 GLU A N 1
ATOM 1850 C CA . GLU A 1 240 ? 16.570 0.894 -6.825 1.00 91.69 240 GLU A CA 1
ATOM 1851 C C . GLU A 1 240 ? 16.968 -0.069 -5.702 1.00 91.69 240 GLU A C 1
ATOM 1853 O O . GLU A 1 240 ? 16.150 -0.369 -4.833 1.00 91.69 240 GLU A O 1
ATOM 1858 N N . VAL A 1 241 ? 18.204 -0.568 -5.744 1.00 93.25 241 VAL A N 1
ATOM 1859 C CA . VAL A 1 241 ? 18.747 -1.532 -4.771 1.00 93.25 241 VAL A CA 1
ATOM 1860 C C . VAL A 1 241 ? 19.717 -0.847 -3.822 1.00 93.25 241 VAL A C 1
ATOM 1862 O O . VAL A 1 241 ? 19.633 -1.030 -2.614 1.00 93.25 241 VAL A O 1
ATOM 1865 N N . ALA A 1 242 ? 20.638 -0.059 -4.373 1.00 93.88 242 ALA A N 1
ATOM 1866 C CA . ALA A 1 242 ? 21.648 0.663 -3.615 1.00 93.88 242 ALA A CA 1
ATOM 1867 C C . ALA A 1 242 ? 22.019 1.949 -4.359 1.00 93.88 242 ALA A C 1
ATOM 1869 O O . ALA A 1 242 ? 22.037 1.973 -5.589 1.00 93.88 242 ALA A O 1
ATOM 1870 N N . VAL A 1 243 ? 22.319 3.023 -3.632 1.00 94.62 243 VAL A N 1
ATOM 1871 C CA . VAL A 1 243 ? 22.707 4.313 -4.216 1.00 94.62 243 VAL A CA 1
ATOM 1872 C C . VAL A 1 243 ? 23.902 4.862 -3.467 1.00 94.62 243 VAL A C 1
ATOM 1874 O O . VAL A 1 243 ? 23.915 4.870 -2.240 1.00 94.62 243 VAL A O 1
ATOM 1877 N N . ASP A 1 244 ? 24.868 5.372 -4.220 1.00 94.12 244 ASP A N 1
ATOM 1878 C CA . ASP A 1 244 ? 25.949 6.192 -3.706 1.00 94.12 244 ASP A CA 1
ATOM 1879 C C . ASP A 1 244 ? 25.833 7.594 -4.328 1.00 94.12 244 ASP A C 1
ATOM 1881 O O . ASP A 1 244 ? 26.275 7.826 -5.461 1.00 94.12 244 ASP A O 1
ATOM 1885 N N . PRO A 1 245 ? 25.204 8.546 -3.619 1.00 89.75 245 PRO A N 1
ATOM 1886 C CA . PRO A 1 245 ? 25.011 9.892 -4.133 1.00 89.75 245 PRO A CA 1
ATOM 1887 C C . PRO A 1 245 ? 26.307 10.709 -4.159 1.00 89.75 245 PRO A C 1
ATOM 1889 O O . PRO A 1 245 ? 26.329 11.732 -4.832 1.00 89.75 245 PRO A O 1
ATOM 1892 N N . ALA A 1 246 ? 27.376 10.292 -3.471 1.00 90.38 246 ALA A N 1
ATOM 1893 C CA . ALA A 1 246 ? 28.663 10.985 -3.518 1.00 90.38 246 ALA A CA 1
ATOM 1894 C C . ALA A 1 246 ? 29.440 10.633 -4.795 1.00 90.38 246 ALA A C 1
ATOM 1896 O O . ALA A 1 246 ? 30.116 11.488 -5.361 1.00 90.38 246 ALA A O 1
ATOM 1897 N N . ARG A 1 247 ? 29.305 9.391 -5.279 1.00 89.69 247 ARG A N 1
ATOM 1898 C CA . ARG A 1 247 ? 29.930 8.914 -6.528 1.00 89.69 247 ARG A CA 1
ATOM 1899 C C . ARG A 1 247 ? 29.006 8.950 -7.747 1.00 89.69 247 ARG A C 1
ATOM 1901 O O . ARG A 1 247 ? 29.420 8.551 -8.827 1.00 89.69 247 ARG A O 1
ATOM 1908 N N . TRP A 1 248 ? 27.758 9.386 -7.571 1.00 91.25 248 TRP A N 1
ATOM 1909 C CA . TRP A 1 248 ? 26.695 9.394 -8.593 1.00 91.25 248 TRP A CA 1
ATOM 1910 C C . TRP A 1 248 ? 26.371 8.009 -9.175 1.00 91.25 248 TRP A C 1
ATOM 1912 O O . TRP A 1 248 ? 25.701 7.889 -10.206 1.00 91.25 248 TRP A O 1
ATOM 1922 N N . LEU A 1 249 ? 26.746 6.959 -8.446 1.00 94.88 249 LEU A N 1
ATOM 1923 C CA . LEU A 1 249 ? 26.509 5.568 -8.796 1.00 94.88 249 LEU A CA 1
ATOM 1924 C C . LEU A 1 249 ? 25.221 5.063 -8.149 1.00 94.88 249 LEU A C 1
ATOM 1926 O O . LEU A 1 249 ? 24.825 5.488 -7.063 1.00 94.88 249 LEU A O 1
ATOM 1930 N N . ALA A 1 250 ? 24.547 4.138 -8.815 1.00 95.75 250 ALA A N 1
ATOM 1931 C CA . ALA A 1 250 ? 23.455 3.392 -8.208 1.00 95.75 250 ALA A CA 1
ATOM 1932 C C . ALA A 1 250 ? 23.339 2.010 -8.839 1.00 95.75 250 ALA A C 1
ATOM 1934 O O . ALA A 1 250 ? 23.610 1.838 -10.024 1.00 95.75 250 ALA A O 1
ATOM 1935 N N . VAL A 1 251 ? 22.899 1.038 -8.054 1.00 96.75 251 VAL A N 1
ATOM 1936 C CA . VAL A 1 251 ? 22.521 -0.285 -8.531 1.00 96.75 251 VAL A CA 1
ATOM 1937 C C . VAL A 1 251 ? 21.010 -0.386 -8.516 1.00 96.75 251 VAL A C 1
ATOM 1939 O O . VAL A 1 251 ? 20.342 -0.047 -7.537 1.00 96.75 251 VAL A O 1
ATOM 1942 N N . TYR A 1 252 ? 20.480 -0.887 -9.616 1.00 95.38 252 TYR A N 1
ATOM 1943 C CA . TYR A 1 252 ? 19.082 -1.187 -9.787 1.00 95.38 252 TYR A CA 1
ATOM 1944 C C . TYR A 1 252 ? 18.888 -2.665 -10.110 1.00 95.38 252 TYR A C 1
ATOM 1946 O O . TYR A 1 252 ? 19.757 -3.314 -10.685 1.00 95.38 252 TYR A O 1
ATOM 1954 N N . ARG A 1 253 ? 17.711 -3.190 -9.797 1.00 91.94 253 ARG A N 1
ATOM 1955 C CA . ARG A 1 253 ? 17.261 -4.529 -10.157 1.00 91.94 253 ARG A CA 1
ATOM 1956 C C . ARG A 1 253 ? 16.114 -4.399 -11.131 1.00 91.94 253 ARG A C 1
ATOM 1958 O O . ARG A 1 253 ? 15.157 -3.675 -10.872 1.00 91.94 253 ARG A O 1
ATOM 1965 N N . CYS A 1 254 ? 16.185 -5.092 -12.260 1.00 87.94 254 CYS A N 1
ATOM 1966 C CA . CYS A 1 254 ? 15.016 -5.182 -13.111 1.00 87.94 254 CYS A CA 1
ATOM 1967 C C . CYS A 1 254 ? 13.914 -5.899 -12.339 1.00 87.94 254 CYS A C 1
ATOM 1969 O O . CYS A 1 254 ? 14.079 -7.048 -11.950 1.00 87.94 254 CYS A O 1
ATOM 1971 N N . SER A 1 255 ? 12.772 -5.239 -12.190 1.00 76.50 255 SER A N 1
ATOM 1972 C CA . SER A 1 255 ? 11.581 -5.789 -11.534 1.00 76.50 255 SER A CA 1
ATOM 1973 C C . SER A 1 255 ? 10.995 -7.041 -12.194 1.00 76.50 255 SER A C 1
ATOM 1975 O O . SER A 1 255 ? 9.979 -7.558 -11.743 1.00 76.50 255 SER A O 1
ATOM 1977 N N . ARG A 1 256 ? 11.587 -7.471 -13.310 1.00 75.56 256 ARG A N 1
ATOM 1978 C CA . ARG A 1 256 ? 11.085 -8.542 -14.152 1.00 75.56 256 ARG A CA 1
ATOM 1979 C C . ARG A 1 256 ? 12.056 -9.708 -14.276 1.00 75.56 256 ARG A C 1
ATOM 1981 O O . ARG A 1 256 ? 11.738 -10.802 -13.860 1.00 75.56 256 ARG A O 1
ATOM 1988 N N . CYS A 1 257 ? 13.238 -9.496 -14.855 1.00 83.69 257 CYS A N 1
ATOM 1989 C CA . CYS A 1 257 ? 14.226 -10.578 -14.968 1.00 83.69 257 CYS A CA 1
ATOM 1990 C C . CYS A 1 257 ? 15.148 -10.684 -13.749 1.00 83.69 257 CYS A C 1
ATOM 1992 O O . CYS A 1 257 ? 16.110 -11.441 -13.795 1.00 83.69 257 CYS A O 1
ATOM 1994 N N . GLU A 1 258 ? 14.935 -9.848 -12.730 1.00 85.69 258 GLU A N 1
ATOM 1995 C CA . GLU A 1 258 ? 15.750 -9.729 -11.512 1.00 85.69 258 GLU A CA 1
ATOM 1996 C C . GLU A 1 258 ? 17.232 -9.406 -11.720 1.00 85.69 258 GLU A C 1
ATOM 1998 O O . GLU A 1 258 ? 17.986 -9.277 -10.753 1.00 85.69 258 GLU A O 1
ATOM 2003 N N . ARG A 1 259 ? 17.655 -9.206 -12.968 1.00 92.88 259 ARG A N 1
ATOM 2004 C CA . ARG A 1 259 ? 19.036 -8.879 -13.292 1.00 92.88 259 ARG A CA 1
ATOM 2005 C C . ARG A 1 259 ? 19.363 -7.442 -12.940 1.00 92.88 259 ARG A C 1
ATOM 2007 O O . ARG A 1 259 ? 18.517 -6.542 -13.017 1.00 92.88 259 ARG A O 1
ATOM 2014 N N . LEU A 1 260 ? 20.618 -7.241 -12.575 1.00 96.06 260 LEU A N 1
ATOM 2015 C CA . LEU A 1 260 ? 21.104 -5.984 -12.043 1.00 96.06 260 LEU A CA 1
ATOM 2016 C C . LEU A 1 260 ? 21.599 -5.049 -13.147 1.00 96.06 260 LEU A C 1
ATOM 2018 O O . LEU A 1 260 ? 22.150 -5.469 -14.167 1.00 96.06 260 LEU A O 1
ATOM 2022 N N . TRP A 1 261 ? 21.396 -3.763 -12.905 1.00 97.06 261 TRP A N 1
ATOM 2023 C CA . TRP A 1 261 ? 21.843 -2.648 -13.723 1.00 97.06 261 TRP A CA 1
ATOM 2024 C C . TRP A 1 261 ? 22.623 -1.687 -12.843 1.00 97.06 261 TRP A C 1
ATOM 2026 O O . TRP A 1 261 ? 22.172 -1.358 -11.750 1.00 97.06 261 TRP A O 1
ATOM 2036 N N . ALA A 1 262 ? 23.741 -1.177 -13.332 1.00 96.75 262 ALA A N 1
ATOM 2037 C CA . ALA A 1 262 ? 24.368 -0.001 -12.760 1.00 96.75 262 ALA A CA 1
ATOM 2038 C C . ALA A 1 262 ? 23.853 1.250 -13.471 1.00 96.75 262 ALA A C 1
ATOM 2040 O O . ALA A 1 262 ? 23.605 1.237 -14.677 1.00 96.75 262 ALA A O 1
ATOM 2041 N N . ARG A 1 263 ? 23.716 2.335 -12.719 1.00 96.31 263 ARG A N 1
ATOM 2042 C CA . ARG A 1 263 ? 23.624 3.701 -13.221 1.00 96.31 263 ARG A CA 1
ATOM 2043 C C . ARG A 1 263 ? 24.927 4.399 -12.900 1.00 96.31 263 ARG A C 1
ATOM 2045 O O . ARG A 1 263 ? 25.379 4.350 -11.758 1.00 96.31 263 ARG A O 1
ATOM 2052 N N . ASP A 1 264 ? 25.443 5.102 -13.888 1.00 95.12 264 ASP A N 1
ATOM 2053 C CA . ASP A 1 264 ? 26.644 5.913 -13.783 1.00 95.12 264 ASP A CA 1
ATOM 2054 C C . ASP A 1 264 ? 26.399 7.264 -14.463 1.00 95.12 264 ASP A C 1
ATOM 2056 O O . ASP A 1 264 ? 25.439 7.433 -15.227 1.00 95.12 264 ASP A O 1
ATOM 2060 N N . THR A 1 265 ? 27.222 8.250 -14.132 1.00 93.00 265 THR A N 1
ATOM 2061 C CA . THR A 1 265 ? 27.142 9.596 -14.688 1.00 93.00 265 THR A CA 1
ATOM 2062 C C . THR A 1 265 ? 28.534 10.081 -15.053 1.00 93.00 265 THR A C 1
ATOM 2064 O O . THR A 1 265 ? 29.428 10.124 -14.215 1.00 93.00 265 THR A O 1
ATOM 2067 N N . VAL A 1 266 ? 28.705 10.495 -16.306 1.00 88.75 266 VAL A N 1
ATOM 2068 C CA . VAL A 1 266 ? 29.923 11.175 -16.761 1.00 88.75 266 VAL A CA 1
ATOM 2069 C C . VAL A 1 266 ? 29.631 12.665 -16.844 1.00 88.75 266 VAL A C 1
ATOM 2071 O O . VAL A 1 266 ? 28.674 13.065 -17.506 1.00 88.75 266 VAL A O 1
ATOM 2074 N N . SER A 1 267 ? 30.461 13.476 -16.192 1.00 86.06 267 SER A N 1
ATOM 2075 C CA . SER A 1 267 ? 30.380 14.935 -16.255 1.00 86.06 267 SER A CA 1
ATOM 2076 C C . SER A 1 267 ? 31.493 15.504 -17.127 1.00 86.06 267 SER A C 1
ATOM 2078 O O . SER A 1 267 ? 32.639 15.058 -17.058 1.00 86.06 267 SER A O 1
ATOM 2080 N N . SER A 1 268 ? 31.171 16.518 -17.929 1.00 82.25 268 SER A N 1
ATOM 2081 C CA . SER A 1 268 ? 32.164 17.371 -18.596 1.00 82.25 268 SER A CA 1
ATOM 2082 C C . SER A 1 268 ? 32.495 18.638 -17.797 1.00 82.25 268 SER A C 1
ATOM 2084 O O . SER A 1 268 ? 33.260 19.473 -18.271 1.00 82.25 268 SER A O 1
ATOM 2086 N N . GLY A 1 269 ? 31.871 18.829 -16.628 1.00 83.56 269 GLY A N 1
ATOM 2087 C CA . GLY A 1 269 ? 31.862 20.099 -15.898 1.00 83.56 269 GLY A CA 1
ATOM 2088 C C . GLY A 1 269 ? 30.897 21.143 -16.476 1.00 83.56 269 GLY A C 1
ATOM 2089 O O . GLY A 1 269 ? 30.707 22.191 -15.867 1.00 83.56 269 GLY A O 1
ATOM 2090 N N . HIS A 1 270 ? 30.297 20.898 -17.647 1.00 83.62 270 HIS A N 1
ATOM 2091 C CA . HIS A 1 270 ? 29.272 21.764 -18.259 1.00 83.62 270 HIS A CA 1
ATOM 2092 C C . HIS A 1 270 ? 27.952 21.022 -18.500 1.00 83.62 270 HIS A C 1
ATOM 2094 O O . HIS A 1 270 ? 26.896 21.646 -18.572 1.00 83.62 270 HIS A O 1
ATOM 2100 N N . ALA A 1 271 ? 28.006 19.696 -18.631 1.00 85.19 271 ALA A N 1
ATOM 2101 C CA . ALA A 1 271 ? 26.845 18.834 -18.768 1.00 85.19 271 ALA A CA 1
ATOM 2102 C C . ALA A 1 271 ? 27.115 17.465 -18.136 1.00 85.19 271 ALA A C 1
ATOM 2104 O O . ALA A 1 271 ? 28.244 16.966 -18.178 1.00 85.19 271 ALA A O 1
ATOM 2105 N N . ASP A 1 272 ? 26.050 16.854 -17.622 1.00 89.56 272 ASP A N 1
ATOM 2106 C CA . ASP A 1 272 ? 26.069 15.517 -17.041 1.00 89.56 272 ASP A CA 1
ATOM 2107 C C . ASP A 1 272 ? 25.315 14.539 -17.945 1.00 89.56 272 ASP A C 1
ATOM 2109 O O . ASP A 1 272 ? 24.186 14.791 -18.376 1.00 89.56 272 ASP A O 1
ATOM 2113 N N . LEU A 1 273 ? 25.943 13.400 -18.225 1.00 90.44 273 LEU A N 1
ATOM 2114 C CA . LEU A 1 273 ? 25.362 12.303 -18.985 1.00 90.44 273 LEU A CA 1
ATOM 2115 C C . LEU A 1 273 ? 25.127 11.115 -18.054 1.00 90.44 273 LEU A C 1
ATOM 2117 O O . LEU A 1 273 ? 26.058 10.372 -17.749 1.00 90.44 273 LEU A O 1
ATOM 2121 N N . THR A 1 274 ? 23.876 10.911 -17.640 1.00 93.19 274 THR A N 1
ATOM 2122 C CA . THR A 1 274 ? 23.466 9.723 -16.878 1.00 93.19 274 THR A CA 1
ATOM 2123 C C . THR A 1 274 ? 23.049 8.597 -17.816 1.00 93.19 274 THR A C 1
ATOM 2125 O O . THR A 1 274 ? 22.183 8.767 -18.678 1.00 93.19 274 THR A O 1
ATOM 2128 N N . TYR A 1 275 ? 23.613 7.416 -17.606 1.00 94.94 275 TYR A N 1
ATOM 2129 C CA . TYR A 1 275 ? 23.302 6.204 -18.357 1.00 94.94 275 TYR A CA 1
ATOM 2130 C C . TYR A 1 275 ? 23.270 5.003 -17.417 1.00 94.94 275 TYR A C 1
ATOM 2132 O O . TYR A 1 275 ? 23.646 5.096 -16.249 1.00 94.94 275 TYR A O 1
ATOM 2140 N N . GLY A 1 276 ? 22.816 3.860 -17.922 1.00 95.44 276 GLY A N 1
ATOM 2141 C CA . GLY A 1 276 ? 22.951 2.617 -17.185 1.00 95.44 276 GLY A CA 1
ATOM 2142 C C . GLY A 1 276 ? 23.207 1.421 -18.077 1.00 95.44 276 GLY A C 1
ATOM 2143 O O . GLY A 1 276 ? 22.901 1.434 -19.271 1.00 95.44 276 GLY A O 1
ATOM 2144 N N . TYR A 1 277 ? 23.815 0.410 -17.475 1.00 96.19 277 TYR A N 1
ATOM 2145 C CA . TYR A 1 277 ? 24.352 -0.769 -18.139 1.00 96.19 277 TYR A CA 1
ATOM 2146 C C . TYR A 1 277 ? 24.166 -2.010 -17.262 1.00 96.19 277 TYR A C 1
ATOM 2148 O O . TYR A 1 277 ? 24.062 -1.886 -16.039 1.00 96.19 277 TYR A O 1
ATOM 2156 N N . PRO A 1 278 ? 24.081 -3.207 -17.860 1.00 96.50 278 PRO A N 1
ATOM 2157 C CA . PRO A 1 278 ? 23.928 -4.434 -17.097 1.00 96.50 278 PRO A CA 1
ATOM 2158 C C . PRO A 1 278 ? 25.184 -4.737 -16.279 1.00 96.50 278 PRO A C 1
ATOM 2160 O O . PRO A 1 278 ? 26.304 -4.517 -16.735 1.00 96.50 278 PRO A O 1
ATOM 2163 N N . ILE A 1 279 ? 24.983 -5.277 -15.078 1.00 96.38 279 ILE A N 1
ATOM 2164 C CA . ILE A 1 279 ? 26.052 -5.817 -14.233 1.00 96.38 279 ILE A CA 1
ATOM 2165 C C . ILE A 1 279 ? 25.710 -7.251 -13.819 1.00 96.38 279 ILE A C 1
ATOM 2167 O O . ILE A 1 279 ? 24.535 -7.616 -13.723 1.00 96.38 279 ILE A O 1
ATOM 2171 N N . ALA A 1 280 ? 26.743 -8.055 -13.576 1.00 94.38 280 ALA A N 1
ATOM 2172 C CA . ALA A 1 280 ? 26.632 -9.414 -13.063 1.00 94.38 280 ALA A CA 1
ATOM 2173 C C . ALA A 1 280 ? 27.317 -9.478 -11.693 1.00 94.38 280 ALA A C 1
ATOM 2175 O O . ALA A 1 280 ? 28.538 -9.394 -11.598 1.00 94.38 280 ALA A O 1
ATOM 2176 N N . THR A 1 281 ? 26.514 -9.551 -10.635 1.00 94.44 281 THR A N 1
ATOM 2177 C CA . THR A 1 281 ? 26.969 -9.670 -9.246 1.00 94.44 281 THR A CA 1
ATOM 2178 C C . THR A 1 281 ? 25.841 -10.254 -8.398 1.00 94.44 281 THR A C 1
ATOM 2180 O O . THR A 1 281 ? 24.663 -10.077 -8.716 1.00 94.44 281 THR A O 1
ATOM 2183 N N . ASP A 1 282 ? 26.203 -10.967 -7.345 1.00 93.38 282 ASP A N 1
ATOM 2184 C CA . ASP A 1 282 ? 25.334 -11.459 -6.277 1.00 93.38 282 ASP A CA 1
ATOM 2185 C C . ASP A 1 282 ? 25.278 -10.498 -5.075 1.00 93.38 282 ASP A C 1
ATOM 2187 O O . ASP A 1 282 ? 24.287 -10.503 -4.344 1.00 93.38 282 ASP A O 1
ATOM 2191 N N . ASP A 1 283 ? 26.273 -9.617 -4.932 1.00 95.62 283 ASP A N 1
ATOM 2192 C CA . ASP A 1 283 ? 26.359 -8.571 -3.911 1.00 95.62 283 ASP A CA 1
ATOM 2193 C C . ASP A 1 283 ? 26.295 -7.152 -4.525 1.00 95.62 283 ASP A C 1
ATOM 2195 O O . ASP A 1 283 ? 27.321 -6.520 -4.803 1.00 95.62 283 ASP A O 1
ATOM 2199 N N . PRO A 1 284 ? 25.081 -6.594 -4.716 1.00 94.81 284 PRO A N 1
ATOM 2200 C CA . PRO A 1 284 ? 24.889 -5.226 -5.192 1.00 94.81 284 PRO A CA 1
ATOM 2201 C C . PRO A 1 284 ? 25.605 -4.163 -4.351 1.00 94.81 284 PRO A C 1
ATOM 2203 O O . PRO A 1 284 ? 26.044 -3.148 -4.894 1.00 94.81 284 PRO A O 1
ATOM 2206 N N . ALA A 1 285 ? 25.682 -4.363 -3.032 1.00 92.69 285 ALA A N 1
ATOM 2207 C CA . ALA A 1 285 ? 26.246 -3.387 -2.109 1.00 92.69 285 ALA A CA 1
ATOM 2208 C C . ALA A 1 285 ? 27.776 -3.411 -2.170 1.00 92.69 285 ALA A C 1
ATOM 2210 O O . ALA A 1 285 ? 28.394 -2.354 -2.310 1.00 92.69 285 ALA A O 1
ATOM 2211 N N . GLY A 1 286 ? 28.379 -4.601 -2.154 1.00 94.06 286 GLY A N 1
ATOM 2212 C CA . GLY A 1 286 ? 29.813 -4.788 -2.361 1.00 94.06 286 GLY A CA 1
ATOM 2213 C C . GLY A 1 286 ? 30.263 -4.332 -3.745 1.00 94.06 286 GLY A C 1
ATOM 2214 O O . GLY A 1 286 ? 31.267 -3.624 -3.853 1.00 94.06 286 GLY A O 1
ATOM 2215 N N . TRP A 1 287 ? 29.484 -4.624 -4.795 1.00 95.56 287 TRP A N 1
ATOM 2216 C CA . TRP A 1 287 ? 29.747 -4.091 -6.135 1.00 95.56 287 TRP A CA 1
ATOM 2217 C C . TRP A 1 287 ? 29.767 -2.565 -6.121 1.00 95.56 287 TRP A C 1
ATOM 2219 O O . TRP A 1 287 ? 30.725 -1.961 -6.599 1.00 95.56 287 TRP A O 1
ATOM 2229 N N . LEU A 1 288 ? 28.747 -1.931 -5.530 1.00 95.44 288 LEU A N 1
ATOM 2230 C CA . LEU A 1 288 ? 28.669 -0.475 -5.455 1.00 95.44 288 LEU A CA 1
ATOM 2231 C C . LEU A 1 288 ? 29.837 0.104 -4.651 1.00 95.44 288 LEU A C 1
ATOM 2233 O O . LEU A 1 288 ? 30.398 1.118 -5.052 1.00 95.44 288 LEU A O 1
ATOM 2237 N N . ALA A 1 289 ? 30.237 -0.527 -3.545 1.00 93.50 289 ALA A N 1
ATOM 2238 C CA . ALA A 1 289 ? 31.388 -0.113 -2.745 1.00 93.50 289 ALA A CA 1
ATOM 2239 C C . ALA A 1 289 ? 32.700 -0.178 -3.548 1.00 93.50 289 ALA A C 1
ATOM 2241 O O . ALA A 1 289 ? 33.460 0.790 -3.545 1.00 93.50 289 ALA A O 1
ATOM 2242 N N . ALA A 1 290 ? 32.933 -1.261 -4.293 1.00 94.06 290 ALA A N 1
ATOM 2243 C CA . ALA A 1 290 ? 34.157 -1.476 -5.068 1.00 94.06 290 ALA A CA 1
ATOM 2244 C C . ALA A 1 290 ? 34.206 -0.703 -6.401 1.00 94.06 290 ALA A C 1
ATOM 2246 O O . ALA A 1 290 ? 35.293 -0.402 -6.904 1.00 94.06 290 ALA A O 1
ATOM 2247 N N . ALA A 1 291 ? 33.049 -0.383 -6.984 1.00 92.25 291 ALA A N 1
ATOM 2248 C CA . ALA A 1 291 ? 32.956 0.272 -8.281 1.00 92.25 291 ALA A CA 1
ATOM 2249 C C . ALA A 1 291 ? 33.593 1.670 -8.273 1.00 92.25 291 ALA A C 1
ATOM 2251 O O . ALA A 1 291 ? 33.470 2.453 -7.328 1.00 92.25 291 ALA A O 1
ATOM 2252 N N . ARG A 1 292 ? 34.253 2.018 -9.377 1.00 88.19 292 ARG A N 1
ATOM 2253 C CA . ARG A 1 292 ? 34.713 3.384 -9.646 1.00 88.19 292 ARG A CA 1
ATOM 2254 C C . ARG A 1 292 ? 33.828 3.983 -10.737 1.00 88.19 292 ARG A C 1
ATOM 2256 O O . ARG A 1 292 ? 33.501 3.246 -11.666 1.00 88.19 292 ARG A O 1
ATOM 2263 N N . PRO A 1 293 ? 33.466 5.277 -10.657 1.00 84.50 293 PRO A N 1
ATOM 2264 C CA . PRO A 1 293 ? 32.807 5.956 -11.766 1.00 84.50 293 PRO A CA 1
ATOM 2265 C C . PRO A 1 293 ? 33.612 5.761 -13.049 1.00 84.50 293 PRO A C 1
ATOM 2267 O O . PRO A 1 293 ? 34.846 5.868 -13.035 1.00 84.50 293 PRO A O 1
ATOM 2270 N N . ASN A 1 294 ? 32.938 5.439 -14.148 1.00 77.69 294 ASN A N 1
ATOM 2271 C CA . ASN A 1 294 ? 33.614 5.210 -15.411 1.00 77.69 294 ASN A CA 1
ATOM 2272 C C . ASN A 1 294 ? 34.209 6.521 -15.929 1.00 77.69 294 ASN A C 1
ATOM 2274 O O . ASN A 1 294 ? 33.516 7.388 -16.462 1.00 77.69 294 ASN A O 1
ATOM 2278 N N . ASN A 1 295 ? 35.534 6.629 -15.854 1.00 75.75 295 ASN A N 1
ATOM 2279 C CA . ASN A 1 295 ? 36.298 7.691 -16.501 1.00 75.75 295 ASN A CA 1
ATOM 2280 C C . ASN A 1 295 ? 36.481 7.361 -17.988 1.00 75.75 295 ASN A C 1
ATOM 2282 O O . ASN A 1 295 ? 37.594 7.099 -18.448 1.00 75.75 295 ASN A O 1
ATOM 2286 N N . LEU A 1 296 ? 35.371 7.327 -18.731 1.00 79.81 296 LEU A N 1
ATOM 2287 C CA . LEU A 1 296 ? 35.390 7.076 -20.170 1.00 79.81 296 LEU A CA 1
ATOM 2288 C C . LEU A 1 296 ? 36.178 8.197 -20.855 1.00 79.81 296 LEU A C 1
ATOM 2290 O O . LEU A 1 296 ? 35.863 9.382 -20.675 1.00 79.81 296 LEU A O 1
ATOM 2294 N N . ARG A 1 297 ? 37.209 7.816 -21.612 1.00 68.62 297 ARG A N 1
ATOM 2295 C CA . ARG A 1 297 ? 37.993 8.729 -22.451 1.00 68.62 297 ARG A CA 1
ATOM 2296 C C . ARG A 1 297 ? 37.267 9.004 -23.765 1.00 68.62 297 ARG A C 1
ATOM 2298 O O . ARG A 1 297 ? 36.581 8.087 -24.272 1.00 68.62 297 ARG A O 1
#